Protein AF-A0A2M8WKH0-F1 (afdb_monomer)

Mean predicted aligned error: 4.49 Å

Foldseek 3Di:
DADPLPDPCLLQFAFPQASDSLSVLLVVLQVPNDLVSVCCSLDPGQDDPLAGASSVLNSVVSLVVRQDPDDDSNLVSLLSLLSQLLSQLDADDPGAQPNTRHQHLDQVVQPDPPYDPVNGDDPVCSVVSVVSVVVCVVCQQVSLLVLLVSFAQQQQSNLSSNSSLLSVLPHNLLSVLSNCVSVVHDLVVSCVVSPADEPSLVVSLVVCCVRPCVGHVPSNVSSVPGHHPPPPPPDD

Nearest PDB structures (foldseek):
  8by6-assembly1_A  TM=2.038E-01  e=5.470E+00  Homo sapiens
  5h5m-assembly1_A  TM=1.922E-01  e=9.764E+00  Caenorhabditis elegans

Solvent-accessible surface area (backbone atoms only — not comparable to full-atom values): 12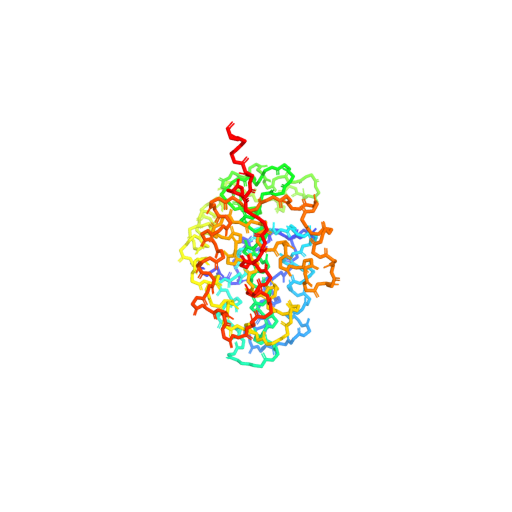814 Å² total; per-residue (Å²): 105,72,74,68,71,87,48,74,65,54,57,31,33,30,33,79,84,42,56,54,71,59,48,57,57,50,53,46,34,62,76,50,77,44,69,69,61,48,50,48,43,54,64,58,50,32,26,50,97,74,43,47,26,46,33,32,60,61,43,46,54,53,47,71,71,46,52,55,93,62,63,67,66,22,46,54,51,32,36,51,50,8,46,51,38,22,39,25,51,40,80,59,86,82,58,48,59,52,91,29,34,43,50,41,82,48,57,75,81,59,64,49,90,91,50,55,81,91,42,37,59,45,79,87,45,46,70,54,44,49,44,43,52,50,37,47,67,77,39,46,70,59,52,24,57,56,14,41,71,68,40,35,77,49,50,56,57,27,23,42,12,40,20,7,35,28,11,64,70,67,16,54,62,55,23,50,50,39,39,43,48,44,73,65,50,55,68,70,58,49,42,68,75,66,50,56,41,46,75,58,35,53,49,39,56,58,67,42,42,91,70,36,44,92,39,29,51,64,64,46,50,52,63,70,70,50,56,45,69,79,72,63,75,76,77,129

Secondary structure (DSSP, 8-state):
----TTSGGGGTS-BTTBS--HHHHHHHHHHS--HHHHHHIIIIISEETTEE-HHHHHHHHHHHHHS-SSSHHHHHHHHHHHHHHHHHH---SS--SSSBTTB-SSGGGG--TTS-GGGS--GGGHHHHHHHHHHHHHHHHHHHHHHGGG--S-HHHHHHHHHHHHHHTT-HHHHHHHHHHHTT--HHHHHHHH--B-HHHHHHHHHHHHHHTTT-HHHHHHHHSS-BGGGS----

Radius of gyration: 18.97 Å; Cα contacts (8 Å, |Δi|>4): 342; chains: 1; bounding box: 49×36×62 Å

Structure (mmCIF, N/CA/C/O backbone):
data_AF-A0A2M8WKH0-F1
#
_entry.id   AF-A0A2M8WKH0-F1
#
loop_
_atom_site.group_PDB
_atom_site.id
_atom_site.type_symbol
_atom_site.label_atom_id
_atom_site.label_alt_id
_atom_site.label_comp_id
_atom_site.label_asym_id
_atom_site.label_entity_id
_atom_site.label_seq_id
_atom_site.pdbx_PDB_ins_code
_atom_site.Cartn_x
_atom_site.Cartn_y
_atom_site.Cartn_z
_atom_site.occupancy
_atom_site.B_iso_or_equiv
_atom_site.auth_seq_id
_atom_site.auth_comp_id
_atom_site.auth_asym_id
_atom_site.auth_atom_id
_atom_site.pdbx_PDB_model_num
ATOM 1 N N . MET A 1 1 ? 0.504 7.473 14.911 1.00 87.38 1 MET A N 1
ATOM 2 C CA . MET A 1 1 ? -0.491 7.117 15.935 1.00 87.38 1 MET A CA 1
ATOM 3 C C . MET A 1 1 ? -0.720 5.613 15.899 1.00 87.38 1 MET A C 1
ATOM 5 O O . MET A 1 1 ? -0.654 5.046 14.824 1.00 87.38 1 MET A O 1
ATOM 9 N N . LYS A 1 2 ? -1.001 4.971 17.036 1.00 93.31 2 LYS A N 1
ATOM 10 C CA . LYS A 1 2 ? -1.476 3.582 17.103 1.00 93.31 2 LYS A CA 1
ATOM 11 C C . LYS A 1 2 ? -2.771 3.564 17.921 1.00 93.31 2 LYS A C 1
ATOM 13 O O . LYS A 1 2 ? -2.734 3.898 19.103 1.00 93.31 2 LYS A O 1
ATOM 18 N N . LEU A 1 3 ? -3.908 3.268 17.287 1.00 95.44 3 LEU A N 1
ATOM 19 C CA . LEU A 1 3 ? -5.216 3.229 17.956 1.00 95.44 3 LEU A CA 1
ATOM 20 C C . LEU A 1 3 ? -5.288 2.019 18.895 1.00 95.44 3 LEU A C 1
ATOM 22 O O . LEU A 1 3 ? -5.011 0.915 18.432 1.00 95.44 3 LEU A O 1
ATOM 26 N N . PRO A 1 4 ? -5.662 2.161 20.178 1.00 96.75 4 PRO A N 1
ATOM 27 C CA . PRO A 1 4 ? -5.874 0.996 21.037 1.00 96.75 4 PRO A CA 1
ATOM 28 C C . PRO A 1 4 ? -6.887 0.020 20.413 1.00 96.75 4 PRO A C 1
ATOM 30 O O . PRO A 1 4 ? -7.867 0.446 19.812 1.00 96.75 4 PRO A O 1
ATOM 33 N N . LEU A 1 5 ? -6.673 -1.291 20.533 1.00 96.38 5 LEU A N 1
ATOM 34 C CA . LEU A 1 5 ? -7.525 -2.294 19.864 1.00 96.38 5 LEU A CA 1
ATOM 35 C C . LEU A 1 5 ? -8.907 -2.472 20.516 1.00 96.38 5 LEU A C 1
ATOM 37 O O . LEU A 1 5 ? -9.769 -3.141 19.959 1.00 96.38 5 LEU A O 1
ATOM 41 N N . ASN A 1 6 ? -9.120 -1.879 21.691 1.00 94.44 6 ASN A N 1
ATOM 42 C CA . ASN A 1 6 ? -10.343 -1.989 22.487 1.00 94.44 6 ASN A CA 1
ATOM 43 C C . ASN A 1 6 ? -11.179 -0.697 22.514 1.00 94.44 6 ASN A C 1
ATOM 45 O O . ASN A 1 6 ? -12.080 -0.582 23.343 1.00 94.44 6 ASN A O 1
ATOM 49 N N . VAL A 1 7 ? -10.864 0.294 21.671 1.00 94.06 7 VAL A N 1
ATOM 50 C CA . VAL A 1 7 ? -11.683 1.510 21.569 1.00 94.06 7 VAL A CA 1
ATOM 51 C C . VAL A 1 7 ? -12.805 1.347 20.553 1.00 94.06 7 VAL A C 1
ATOM 53 O O . VAL A 1 7 ? -12.647 0.718 19.511 1.00 94.06 7 VAL A O 1
ATOM 56 N N . ASP A 1 8 ? -13.928 1.989 20.853 1.00 92.56 8 ASP A N 1
ATOM 57 C CA . ASP A 1 8 ? -15.190 1.855 20.125 1.00 92.56 8 ASP A CA 1
ATOM 58 C C . ASP A 1 8 ? -15.114 2.256 18.642 1.00 92.56 8 ASP A C 1
ATOM 60 O O . ASP A 1 8 ? -15.876 1.746 17.828 1.00 92.56 8 ASP A O 1
ATOM 64 N N . VAL A 1 9 ? -14.168 3.119 18.254 1.00 94.94 9 VAL A N 1
ATOM 65 C CA . VAL A 1 9 ? -14.023 3.575 16.858 1.00 94.94 9 VAL A CA 1
ATOM 66 C C . VAL A 1 9 ? -13.782 2.427 15.869 1.00 94.94 9 VAL A C 1
ATOM 68 O O . VAL A 1 9 ? -14.200 2.525 14.721 1.00 94.94 9 VAL A O 1
ATOM 71 N N . TRP A 1 10 ? -13.196 1.305 16.305 1.00 95.69 10 TRP A N 1
ATOM 72 C CA . TRP A 1 10 ? -13.028 0.114 15.459 1.00 95.69 10 TRP A CA 1
ATOM 73 C C . TRP A 1 10 ? -14.353 -0.460 14.951 1.00 95.69 10 TRP A C 1
ATOM 75 O O . TRP A 1 10 ? -14.380 -1.036 13.873 1.00 95.69 10 TRP A O 1
ATOM 85 N N . THR A 1 11 ? -15.463 -0.228 15.658 1.00 93.44 11 THR A N 1
ATOM 86 C CA . THR A 1 11 ? -16.808 -0.641 15.218 1.00 93.44 11 THR A CA 1
ATOM 87 C C . THR A 1 11 ? -17.369 0.208 14.074 1.00 93.44 11 THR A C 1
ATOM 89 O O . THR A 1 11 ? -18.466 -0.079 13.606 1.00 93.44 11 THR A O 1
ATOM 92 N N . ARG A 1 12 ? -16.654 1.262 13.650 1.00 95.19 12 ARG A N 1
ATOM 93 C CA . ARG A 1 12 ? -17.029 2.181 12.558 1.00 95.19 12 ARG A CA 1
ATOM 94 C C . ARG A 1 12 ? -15.950 2.333 11.484 1.00 95.19 12 ARG A C 1
ATOM 96 O O . ARG A 1 12 ? -16.204 2.915 10.430 1.00 95.19 12 ARG A O 1
ATOM 103 N N . LEU A 1 13 ? -14.740 1.837 11.741 1.00 95.56 13 LEU A N 1
ATOM 104 C CA . LEU A 1 13 ? -13.673 1.758 10.747 1.00 95.56 13 LEU A CA 1
ATOM 105 C C . LEU A 1 13 ? -13.945 0.551 9.846 1.00 95.56 13 LEU A C 1
ATOM 107 O O . LEU A 1 13 ? -13.495 -0.556 10.127 1.00 95.56 13 LEU A O 1
ATOM 111 N N . TYR A 1 14 ? -14.713 0.782 8.786 1.00 95.12 14 TYR A N 1
ATOM 112 C CA . TYR A 1 14 ? -15.130 -0.266 7.859 1.00 95.12 14 TYR A CA 1
ATOM 113 C C . TYR A 1 14 ? -13.984 -0.770 6.982 1.00 95.12 14 TYR A C 1
ATOM 115 O O . TYR A 1 14 ? -13.038 -0.032 6.700 1.00 95.12 14 TYR A O 1
ATOM 123 N N . GLY A 1 15 ? -14.126 -2.018 6.533 1.00 94.44 15 GLY A N 1
ATOM 124 C CA . GLY A 1 15 ? -13.386 -2.646 5.439 1.00 94.44 15 GLY A CA 1
ATOM 125 C C . GLY A 1 15 ? -14.308 -3.003 4.256 1.00 94.44 15 GLY A C 1
ATOM 126 O O . GLY A 1 15 ? -15.428 -2.484 4.178 1.00 94.44 15 GLY A O 1
ATOM 127 N N . PRO A 1 16 ? -13.892 -3.918 3.360 1.00 91.38 16 PRO A N 1
ATOM 128 C CA . PRO A 1 16 ? -14.652 -4.290 2.157 1.00 91.38 16 PRO A CA 1
ATOM 129 C C . PRO A 1 16 ? -16.007 -4.940 2.461 1.00 91.38 16 PRO A C 1
ATOM 131 O O . PRO A 1 16 ? -16.943 -4.853 1.670 1.00 91.38 16 PRO A O 1
ATOM 134 N N . TYR A 1 17 ? -16.130 -5.565 3.632 1.00 89.44 17 TYR A N 1
ATOM 135 C CA . TYR A 1 17 ? -17.319 -6.303 4.049 1.00 89.44 17 TYR A CA 1
ATOM 136 C C . TYR A 1 17 ? -18.006 -5.690 5.282 1.00 89.44 17 TYR A C 1
ATOM 138 O O . TYR A 1 17 ? -18.626 -6.413 6.065 1.00 89.44 17 TYR A O 1
ATOM 146 N N . GLY A 1 18 ? -17.894 -4.369 5.479 1.00 89.12 18 GLY A N 1
ATOM 147 C CA . GLY A 1 18 ? -18.474 -3.670 6.634 1.00 89.12 18 GLY A CA 1
ATOM 148 C C . GLY A 1 18 ? -17.535 -3.563 7.829 1.00 89.12 18 GLY A C 1
ATOM 149 O O . GLY A 1 18 ? -16.314 -3.548 7.683 1.00 89.12 18 GLY A O 1
ATOM 150 N N . ASN A 1 19 ? -18.118 -3.458 9.022 1.00 85.94 19 ASN A N 1
ATOM 151 C CA . ASN A 1 19 ? -17.389 -3.290 10.280 1.00 85.94 19 ASN A CA 1
ATOM 152 C C . ASN A 1 19 ? -17.105 -4.643 10.937 1.00 85.94 19 ASN A C 1
ATOM 154 O O . ASN A 1 19 ? -17.657 -4.976 11.987 1.00 85.94 19 ASN A O 1
ATOM 158 N N . ARG A 1 20 ? -16.267 -5.450 10.286 1.00 86.38 20 ARG A N 1
ATOM 159 C CA . ARG A 1 20 ? -15.778 -6.711 10.855 1.00 86.38 20 ARG A CA 1
ATOM 160 C C . ARG A 1 20 ? -14.729 -6.454 11.938 1.00 86.38 20 ARG A C 1
ATOM 162 O O . ARG A 1 20 ? -14.130 -5.382 12.004 1.00 86.38 20 ARG A O 1
ATOM 169 N N . SER A 1 21 ? -14.487 -7.458 12.780 1.00 86.88 21 SER A N 1
ATOM 170 C CA . SER A 1 21 ? -13.542 -7.392 13.903 1.00 86.88 21 SER A CA 1
ATOM 171 C C . SER A 1 21 ? -12.064 -7.432 13.474 1.00 86.88 21 SER A C 1
ATOM 173 O O . SER A 1 21 ? -11.288 -8.280 13.918 1.00 86.88 21 SER A O 1
ATOM 175 N N . VAL A 1 22 ? -11.645 -6.495 12.621 1.00 94.56 22 VAL A N 1
ATOM 176 C CA . VAL A 1 22 ? -10.249 -6.307 12.185 1.00 94.56 22 VAL A CA 1
ATOM 177 C C . VAL A 1 22 ? -9.307 -6.163 13.386 1.00 94.56 22 VAL A C 1
ATOM 179 O O . VAL A 1 22 ? -8.222 -6.744 13.420 1.00 94.56 22 VAL A O 1
ATOM 182 N N . ASN A 1 23 ? -9.739 -5.435 14.416 1.00 96.25 23 ASN A N 1
ATOM 183 C CA . ASN A 1 23 ? -9.004 -5.252 15.665 1.00 96.25 23 ASN A CA 1
ATOM 184 C C . ASN A 1 23 ? -8.711 -6.578 16.395 1.00 96.25 23 ASN A C 1
ATOM 186 O O . ASN A 1 23 ? -7.639 -6.709 16.990 1.00 96.25 23 ASN A O 1
ATOM 190 N N . ASP A 1 24 ? -9.608 -7.567 16.317 1.00 96.25 24 ASP A N 1
ATOM 191 C CA . ASP A 1 24 ? -9.411 -8.883 16.936 1.00 96.25 24 ASP A CA 1
ATOM 192 C C . ASP A 1 24 ? -8.368 -9.712 16.172 1.00 96.25 24 ASP A C 1
ATOM 194 O O . ASP A 1 24 ? -7.529 -10.372 16.789 1.00 96.25 24 ASP A O 1
ATOM 198 N N . LEU A 1 25 ? -8.369 -9.655 14.834 1.00 97.12 25 LEU A N 1
ATOM 199 C CA . LEU A 1 25 ? -7.339 -10.299 14.006 1.00 97.12 25 LEU A CA 1
ATOM 200 C C . LEU A 1 25 ? -5.958 -9.679 14.259 1.00 97.12 25 LEU A C 1
ATOM 202 O O . LEU A 1 25 ? -4.983 -10.400 14.474 1.00 97.12 25 LEU A O 1
ATOM 206 N N . ILE A 1 26 ? -5.883 -8.348 14.356 1.00 97.81 26 ILE A N 1
ATOM 207 C CA . ILE A 1 26 ? -4.649 -7.650 14.737 1.00 97.81 26 ILE A CA 1
ATOM 208 C C . ILE A 1 26 ? -4.185 -8.093 16.132 1.00 97.81 26 ILE A C 1
ATOM 210 O O . ILE A 1 26 ? -3.000 -8.360 16.328 1.00 97.81 26 ILE A O 1
ATOM 214 N N . ALA A 1 27 ? -5.094 -8.205 17.107 1.00 97.44 27 ALA A N 1
ATOM 215 C CA . ALA A 1 27 ? -4.750 -8.641 18.461 1.00 97.44 27 ALA A CA 1
ATOM 216 C C . ALA A 1 27 ? -4.154 -10.060 18.485 1.00 97.44 27 ALA A C 1
ATOM 218 O O . ALA A 1 27 ? -3.198 -10.311 19.230 1.00 97.44 27 ALA A O 1
ATOM 219 N N . LYS A 1 28 ? -4.668 -10.971 17.645 1.00 97.12 28 LYS A N 1
ATOM 220 C CA . LYS A 1 28 ? -4.094 -12.314 17.462 1.00 97.12 28 LYS A CA 1
ATOM 221 C C . LYS A 1 28 ? -2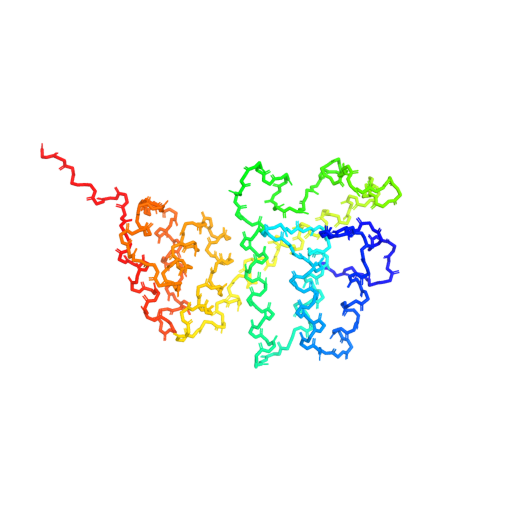.662 -12.223 16.932 1.00 97.12 28 LYS A C 1
ATOM 223 O O . LYS A 1 28 ? -1.759 -12.733 17.592 1.00 97.12 28 LYS A O 1
ATOM 228 N N . LEU A 1 29 ? -2.443 -11.497 15.832 1.00 97.62 29 LEU A N 1
ATOM 229 C CA . LEU A 1 29 ? -1.123 -11.354 15.199 1.00 97.62 29 LEU A CA 1
ATOM 230 C C . LEU A 1 29 ? -0.082 -10.689 16.108 1.00 97.62 29 LEU A C 1
ATOM 232 O O . LEU A 1 29 ? 1.069 -11.115 16.149 1.00 97.62 29 LEU A O 1
ATOM 236 N N . VAL A 1 30 ? -0.483 -9.670 16.875 1.00 96.44 30 VAL A N 1
ATOM 237 C CA . VAL A 1 30 ? 0.384 -8.996 17.859 1.00 96.44 30 VAL A CA 1
ATOM 238 C C . VAL A 1 30 ? 0.800 -9.947 18.983 1.00 96.44 30 VAL A C 1
ATOM 240 O O . VAL A 1 30 ? 1.913 -9.844 19.494 1.00 96.44 30 VAL A O 1
ATOM 243 N N . THR A 1 31 ? -0.086 -10.862 19.380 1.00 96.44 31 THR A N 1
ATOM 244 C CA . THR A 1 31 ? 0.209 -11.862 20.416 1.00 96.44 31 THR A CA 1
ATOM 245 C C . THR A 1 31 ? 1.143 -12.942 19.885 1.00 96.44 31 THR A C 1
ATOM 247 O O . THR A 1 31 ? 2.110 -13.325 20.545 1.00 96.44 31 THR A O 1
ATOM 250 N N . ARG A 1 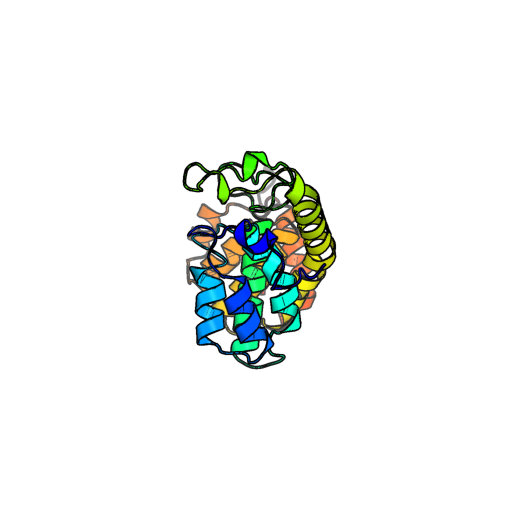32 ? 0.838 -13.451 18.693 1.00 95.88 32 ARG A N 1
ATOM 251 C CA . ARG A 1 32 ? 1.621 -14.454 17.987 1.00 95.88 32 ARG A CA 1
ATOM 252 C C . ARG A 1 32 ? 1.326 -14.326 16.502 1.00 95.88 32 ARG A C 1
ATOM 254 O O . ARG A 1 32 ? 0.184 -14.505 16.091 1.00 95.88 32 ARG A O 1
ATOM 261 N N . TRP A 1 33 ? 2.368 -14.078 15.718 1.00 97.38 33 TRP A N 1
ATOM 262 C CA . TRP A 1 33 ? 2.230 -14.051 14.271 1.00 97.38 33 TRP A CA 1
ATOM 263 C C . TRP A 1 33 ? 1.816 -15.426 13.750 1.00 97.38 33 TRP A C 1
ATOM 265 O O . TRP A 1 33 ? 2.438 -16.438 14.087 1.00 97.38 33 TRP A O 1
ATOM 275 N N . ASP A 1 34 ? 0.770 -15.434 12.938 1.00 97.62 34 ASP A N 1
ATOM 276 C CA . ASP A 1 34 ? 0.221 -16.604 12.273 1.00 97.62 34 ASP A CA 1
ATOM 277 C C . ASP A 1 34 ? 0.040 -16.233 10.790 1.00 97.62 34 ASP A C 1
ATOM 279 O O . ASP A 1 34 ? -0.689 -15.276 10.510 1.00 97.62 34 ASP A O 1
ATOM 283 N N . PRO A 1 35 ? 0.741 -16.904 9.854 1.00 97.00 35 PRO A N 1
ATOM 284 C CA . PRO A 1 35 ? 0.694 -16.560 8.434 1.00 97.00 35 PRO A CA 1
ATOM 285 C C . PRO A 1 35 ? -0.708 -16.652 7.828 1.00 97.00 35 PRO A C 1
ATOM 287 O O . PRO A 1 35 ? -1.067 -15.793 7.028 1.00 97.00 35 PRO A O 1
ATOM 290 N N . ASP A 1 36 ? -1.522 -17.621 8.251 1.00 97.56 36 ASP A N 1
ATOM 291 C CA . ASP A 1 36 ? -2.867 -17.816 7.700 1.00 97.56 36 ASP A CA 1
ATOM 292 C C . ASP A 1 36 ? -3.795 -16.679 8.146 1.00 97.56 36 ASP A C 1
ATOM 294 O O . ASP A 1 36 ? -4.543 -16.113 7.350 1.00 97.56 36 ASP A O 1
ATOM 298 N N . VAL A 1 37 ? -3.680 -16.271 9.415 1.00 97.62 37 VAL A N 1
ATOM 299 C CA . VAL A 1 37 ? -4.409 -15.110 9.952 1.00 97.62 37 VAL A CA 1
ATOM 300 C C . VAL A 1 37 ? -3.937 -13.811 9.295 1.00 97.62 37 VAL A C 1
ATOM 302 O O . VAL A 1 37 ? -4.741 -12.907 9.073 1.00 97.62 37 VAL A O 1
ATOM 305 N N . ALA A 1 38 ? -2.640 -13.692 8.998 1.00 97.75 38 ALA A N 1
ATOM 306 C CA . ALA A 1 38 ? -2.096 -12.530 8.304 1.00 97.75 38 ALA A CA 1
ATOM 307 C C . ALA A 1 38 ? -2.624 -12.453 6.867 1.00 97.75 38 ALA A C 1
ATOM 309 O O . ALA A 1 38 ? -3.078 -11.389 6.460 1.00 97.75 38 ALA A O 1
ATOM 310 N N . ALA A 1 39 ? -2.639 -13.570 6.138 1.00 96.44 39 ALA A N 1
ATOM 311 C CA . ALA A 1 39 ? -3.168 -13.638 4.781 1.00 96.44 39 ALA A CA 1
ATOM 312 C C . ALA A 1 39 ? -4.664 -13.288 4.727 1.00 96.44 39 ALA A C 1
ATOM 314 O O . ALA A 1 39 ? -5.055 -12.453 3.912 1.00 96.44 39 ALA A O 1
ATOM 315 N N . GLU A 1 40 ? -5.480 -13.849 5.630 1.00 95.69 40 GLU A N 1
ATOM 316 C CA . GLU A 1 40 ? -6.902 -13.492 5.769 1.00 95.69 40 GLU A CA 1
ATOM 317 C C . GLU A 1 40 ? -7.062 -11.989 6.039 1.00 95.69 40 GLU A C 1
ATOM 319 O O . GLU A 1 40 ? -7.816 -11.293 5.359 1.00 95.69 40 GLU A O 1
ATOM 324 N N . LEU A 1 41 ? -6.303 -11.449 6.996 1.00 97.31 41 LEU A N 1
ATOM 325 C CA . LEU A 1 41 ? -6.380 -10.033 7.326 1.00 97.31 41 LEU A CA 1
ATOM 326 C C . LEU A 1 41 ? -5.984 -9.141 6.137 1.00 97.31 41 LEU A C 1
ATOM 328 O O . LEU A 1 41 ? -6.672 -8.164 5.850 1.00 97.31 41 LEU A O 1
ATOM 332 N N . PHE A 1 42 ? -4.881 -9.450 5.458 1.00 96.75 42 PHE A N 1
ATOM 333 C CA . PHE A 1 42 ? -4.334 -8.624 4.381 1.00 96.75 42 PHE A CA 1
ATOM 334 C C . PHE A 1 42 ? -5.232 -8.622 3.154 1.00 96.75 42 PHE A C 1
ATOM 336 O O . PHE A 1 42 ? -5.570 -7.552 2.654 1.00 96.75 42 PHE A O 1
ATOM 343 N N . TRP A 1 43 ? -5.631 -9.802 2.688 1.00 93.94 43 TRP A N 1
ATOM 344 C CA . TRP A 1 43 ? -6.215 -9.957 1.359 1.00 93.94 43 TRP A CA 1
ATOM 345 C C . TRP A 1 43 ? -7.743 -10.032 1.355 1.00 93.94 43 TRP A C 1
ATOM 347 O O . TRP A 1 43 ? -8.335 -9.855 0.294 1.00 93.94 43 TRP A O 1
ATOM 357 N N . GLU A 1 44 ? -8.376 -10.211 2.521 1.00 92.62 44 GLU A N 1
ATOM 358 C CA . GLU A 1 44 ? -9.840 -10.242 2.641 1.00 92.62 44 GLU A CA 1
ATOM 359 C C . GLU A 1 44 ? -10.406 -9.090 3.481 1.00 92.62 44 GLU A C 1
ATOM 361 O O . GLU A 1 44 ? -11.462 -8.553 3.159 1.00 92.62 44 GLU A O 1
ATOM 366 N N . GLU A 1 45 ? -9.741 -8.691 4.567 1.00 95.75 45 GLU A N 1
ATOM 367 C CA . GLU A 1 45 ? -10.336 -7.768 5.551 1.00 95.75 45 GLU A CA 1
ATOM 368 C C . GLU A 1 45 ? -9.828 -6.321 5.442 1.00 95.75 45 GLU A C 1
ATOM 370 O O . GLU A 1 45 ? -10.531 -5.380 5.826 1.00 95.75 45 GLU A O 1
ATOM 375 N N . LEU A 1 46 ? -8.615 -6.115 4.920 1.00 96.75 46 LEU A N 1
ATOM 376 C CA . LEU A 1 46 ? -7.992 -4.792 4.782 1.00 96.75 46 LEU A CA 1
ATOM 377 C C . LEU A 1 46 ? -7.909 -4.287 3.339 1.00 96.75 46 LEU A C 1
ATOM 379 O O . LEU A 1 46 ? -7.532 -3.134 3.126 1.00 96.75 46 LEU A O 1
ATOM 383 N N . HIS A 1 47 ? -8.236 -5.115 2.357 1.00 93.19 47 HIS A N 1
ATOM 384 C CA . HIS A 1 47 ? -8.114 -4.782 0.944 1.00 93.19 47 HIS A CA 1
ATOM 385 C C . HIS A 1 47 ? -9.101 -5.617 0.121 1.00 93.19 47 HIS A C 1
ATOM 387 O O . HIS A 1 47 ? -9.380 -6.761 0.466 1.00 93.19 47 HIS A O 1
ATOM 393 N N . HIS A 1 48 ? -9.627 -5.047 -0.967 1.00 90.38 48 HIS A N 1
ATOM 394 C CA . HIS A 1 48 ? -10.363 -5.801 -1.982 1.00 90.38 48 HIS A CA 1
ATOM 395 C C . HIS A 1 48 ? -10.303 -5.087 -3.338 1.00 90.38 48 HIS A C 1
ATOM 397 O O . HIS A 1 48 ? -10.697 -3.930 -3.411 1.00 90.38 48 HIS A O 1
ATOM 403 N N . GLN A 1 49 ? -9.868 -5.770 -4.406 1.00 86.94 49 GLN A N 1
ATOM 404 C CA . GLN A 1 49 ? -9.834 -5.243 -5.789 1.00 86.94 49 GLN A CA 1
ATOM 405 C C . GLN A 1 49 ? -9.205 -3.835 -5.925 1.00 86.94 49 GLN A C 1
ATOM 407 O O . GLN A 1 49 ? -9.789 -2.939 -6.534 1.00 86.94 49 GLN A O 1
ATOM 412 N N . ASP A 1 50 ? -8.028 -3.624 -5.334 1.00 88.38 50 ASP A N 1
ATOM 413 C CA . ASP A 1 50 ? -7.285 -2.353 -5.272 1.00 88.38 50 ASP A CA 1
ATOM 414 C C . ASP A 1 50 ? -7.970 -1.228 -4.465 1.00 88.38 50 ASP A C 1
ATOM 416 O O . ASP A 1 50 ? -7.521 -0.071 -4.470 1.00 88.38 50 ASP A O 1
ATOM 420 N N . ASP A 1 51 ? -9.071 -1.528 -3.770 1.00 89.38 51 ASP A N 1
ATOM 421 C CA . ASP A 1 51 ? -9.674 -0.647 -2.775 1.00 89.38 51 ASP A CA 1
ATOM 422 C C . ASP A 1 51 ? -9.111 -0.919 -1.381 1.00 89.38 51 ASP A C 1
ATOM 424 O O . ASP A 1 51 ? -8.975 -2.058 -0.924 1.00 89.38 51 ASP A O 1
ATOM 428 N N . ILE A 1 52 ? -8.836 0.182 -0.687 1.00 93.81 52 ILE A N 1
ATOM 429 C CA . ILE A 1 52 ? -8.417 0.221 0.710 1.00 93.81 52 ILE A CA 1
ATOM 430 C C . ILE A 1 52 ? -9.360 1.130 1.499 1.00 93.81 52 ILE A C 1
ATOM 432 O O . ILE A 1 52 ? -10.086 1.953 0.934 1.00 93.81 52 ILE A O 1
ATOM 436 N N . TYR A 1 53 ? -9.350 0.981 2.818 1.00 95.19 53 TYR A N 1
ATOM 437 C CA . TYR A 1 53 ? -10.416 1.458 3.690 1.00 95.19 53 TYR A CA 1
ATOM 438 C C . TYR A 1 53 ? -9.852 2.107 4.961 1.00 95.19 53 TYR A C 1
ATOM 440 O O . TYR A 1 53 ? -8.681 1.901 5.289 1.00 95.19 53 TYR A O 1
ATOM 448 N N . PRO A 1 54 ? -10.656 2.849 5.747 1.00 96.31 54 PRO A N 1
ATOM 449 C CA . PRO A 1 54 ? -10.191 3.402 7.019 1.00 96.31 54 PRO A CA 1
ATOM 450 C C . PRO A 1 54 ? -9.618 2.345 7.978 1.00 96.31 54 PRO A C 1
ATOM 452 O O . PRO A 1 54 ? -8.664 2.636 8.704 1.00 96.31 54 PRO A O 1
ATOM 455 N N . SER A 1 55 ? -10.151 1.115 7.959 1.00 97.19 55 SER A N 1
ATOM 456 C CA . SER A 1 55 ? -9.605 -0.013 8.727 1.00 97.19 55 SER A CA 1
ATOM 457 C C . SER A 1 55 ? -8.171 -0.371 8.315 1.00 97.19 55 SER A C 1
ATOM 459 O O . SER A 1 55 ? -7.344 -0.631 9.190 1.00 97.19 55 SER A O 1
ATOM 461 N N . THR A 1 56 ? -7.843 -0.298 7.019 1.00 97.94 56 THR A N 1
ATOM 462 C CA . THR A 1 56 ? -6.492 -0.499 6.468 1.00 97.94 56 THR A CA 1
ATOM 463 C C . THR A 1 56 ? -5.507 0.458 7.123 1.00 97.94 56 THR A C 1
ATOM 465 O O . THR A 1 56 ? -4.523 0.031 7.727 1.00 97.94 56 THR A O 1
ATOM 468 N N . PHE A 1 57 ? -5.809 1.758 7.103 1.00 98.00 57 PHE A N 1
ATOM 469 C CA . PHE A 1 57 ? -4.940 2.781 7.690 1.00 98.00 57 PHE A CA 1
ATOM 470 C C . PHE A 1 57 ? -4.811 2.642 9.209 1.00 98.00 57 PHE A C 1
ATOM 472 O O . PHE A 1 57 ? -3.728 2.841 9.760 1.00 98.00 57 PHE A O 1
ATOM 479 N N . ALA A 1 58 ? -5.889 2.261 9.895 1.00 98.19 58 ALA A N 1
ATOM 480 C CA . ALA A 1 58 ? -5.863 1.999 11.331 1.00 98.19 58 ALA A CA 1
ATOM 481 C C . ALA A 1 58 ? -5.027 0.763 11.710 1.00 98.19 58 ALA A C 1
ATOM 483 O O . ALA A 1 58 ? -4.441 0.729 12.799 1.00 98.19 58 ALA A O 1
ATOM 484 N N . ALA A 1 59 ? -4.950 -0.235 10.825 1.00 98.31 59 ALA A N 1
ATOM 485 C CA . ALA A 1 59 ? -4.196 -1.466 11.032 1.00 98.31 59 ALA A CA 1
ATOM 486 C C . ALA A 1 59 ? -2.681 -1.286 10.837 1.00 98.31 59 ALA A C 1
ATOM 488 O O . ALA A 1 59 ? -1.899 -1.851 11.607 1.00 98.31 59 ALA A O 1
ATOM 489 N N . LEU A 1 60 ? -2.252 -0.471 9.866 1.00 98.25 60 LEU A N 1
ATOM 490 C CA . LEU A 1 60 ? -0.837 -0.309 9.489 1.00 98.25 60 LEU A CA 1
ATOM 491 C C . LEU A 1 60 ? 0.131 -0.070 10.672 1.00 98.25 60 LEU A C 1
ATOM 493 O O . LEU A 1 60 ? 1.138 -0.781 10.752 1.00 98.25 60 LEU A O 1
ATOM 497 N N . PRO A 1 61 ? -0.134 0.833 11.645 1.00 98.12 61 PRO A N 1
ATOM 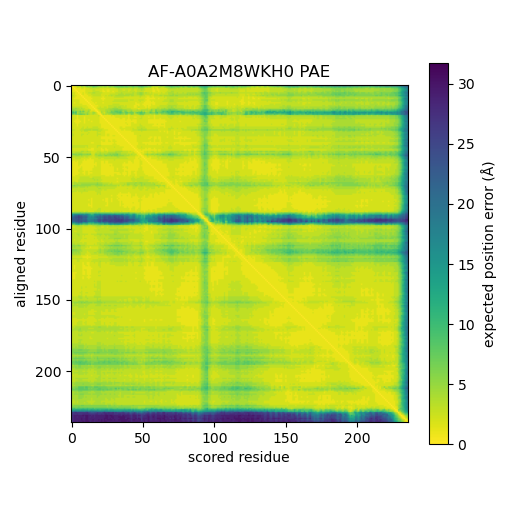498 C CA . PRO A 1 61 ? 0.772 1.041 12.779 1.00 98.12 61 PRO A CA 1
ATOM 499 C C . PRO A 1 61 ? 0.958 -0.207 13.651 1.00 98.12 61 PRO A C 1
ATOM 501 O O . PRO A 1 61 ? 1.996 -0.384 14.298 1.00 98.12 61 PRO A O 1
ATOM 504 N N . TRP A 1 62 ? -0.067 -1.058 13.739 1.00 98.31 62 TRP A N 1
ATOM 505 C CA . TRP A 1 62 ? 0.017 -2.330 14.448 1.00 98.31 62 TRP A CA 1
ATOM 506 C C . TRP A 1 62 ? 0.805 -3.355 13.661 1.00 98.31 62 TRP A C 1
ATOM 508 O O . TRP A 1 62 ? 1.739 -3.926 14.225 1.00 98.31 62 TRP A O 1
ATOM 518 N N . LEU A 1 63 ? 0.477 -3.520 12.382 1.00 97.81 63 LEU A N 1
ATOM 519 C CA . LEU A 1 63 ? 1.105 -4.501 11.507 1.00 97.81 63 LEU A CA 1
ATOM 520 C C . LEU A 1 63 ? 2.600 -4.232 11.331 1.00 97.81 63 LEU A C 1
ATOM 522 O O . LEU A 1 63 ? 3.387 -5.143 11.542 1.00 97.81 63 LEU A O 1
ATOM 526 N N . LEU A 1 64 ? 3.025 -2.987 11.100 1.00 96.44 64 LEU A N 1
ATOM 527 C CA . LEU A 1 64 ? 4.456 -2.639 11.033 1.00 96.44 64 LEU A CA 1
ATOM 528 C C . LEU A 1 64 ? 5.212 -2.972 12.327 1.00 96.44 64 LEU A C 1
ATOM 530 O O . LEU A 1 64 ? 6.371 -3.388 12.306 1.00 96.44 64 LEU A O 1
ATOM 534 N N . GLY A 1 65 ? 4.562 -2.778 13.478 1.00 95.56 65 GLY A N 1
ATOM 535 C CA . GLY A 1 65 ? 5.156 -3.082 14.778 1.00 95.56 65 GLY A CA 1
ATOM 536 C C . GLY A 1 65 ? 5.244 -4.581 15.069 1.00 95.56 65 GLY A C 1
ATOM 537 O O . GLY A 1 65 ? 6.178 -5.005 15.747 1.00 95.56 65 GLY A O 1
ATOM 538 N N . ALA A 1 66 ? 4.283 -5.360 14.570 1.00 96.31 66 ALA A N 1
ATOM 539 C CA . ALA A 1 66 ? 4.154 -6.793 14.823 1.00 96.31 66 ALA A CA 1
ATOM 540 C C . ALA A 1 66 ? 4.801 -7.673 13.744 1.00 96.31 66 ALA A C 1
ATOM 542 O O . ALA A 1 66 ? 5.090 -8.833 14.029 1.00 96.31 66 ALA A O 1
ATOM 543 N N . ALA A 1 67 ? 5.036 -7.132 12.544 1.00 95.62 67 ALA A N 1
ATOM 544 C CA . ALA A 1 67 ? 5.573 -7.875 11.414 1.00 95.62 67 ALA A CA 1
ATOM 545 C C . ALA A 1 67 ? 6.868 -8.611 11.802 1.00 95.62 67 ALA A C 1
ATOM 547 O O . ALA A 1 67 ? 7.721 -8.016 12.497 1.00 95.62 67 ALA A O 1
ATOM 548 N N . PRO A 1 68 ? 7.036 -9.871 11.345 1.00 96.06 68 PRO A N 1
ATOM 549 C CA . PRO A 1 68 ? 8.267 -10.632 11.512 1.00 96.06 68 PRO A CA 1
ATOM 550 C C . PRO A 1 68 ? 9.471 -9.840 11.000 1.00 96.06 68 PRO A C 1
ATOM 552 O O . PRO A 1 68 ? 9.323 -8.868 10.268 1.00 96.06 68 PRO A O 1
ATOM 555 N N . LYS A 1 69 ? 10.682 -10.208 11.421 1.00 94.62 69 LYS A N 1
ATOM 556 C CA . LYS A 1 69 ? 11.906 -9.469 11.045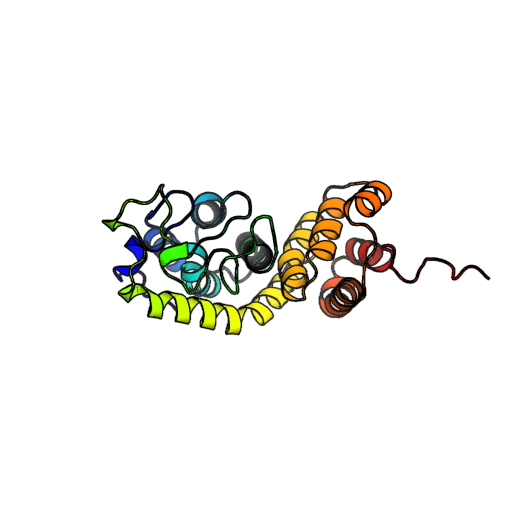 1.00 94.62 69 LYS A CA 1
ATOM 557 C C . LYS A 1 69 ? 12.711 -10.131 9.928 1.00 94.62 69 LYS A C 1
ATOM 559 O O . LYS A 1 69 ? 13.682 -9.542 9.469 1.00 94.62 69 LYS A O 1
ATOM 564 N N . SER A 1 70 ? 12.331 -11.342 9.530 1.00 94.00 70 SER A N 1
ATOM 565 C CA . SER A 1 70 ? 12.943 -12.110 8.447 1.00 94.00 70 SER A CA 1
ATOM 566 C C . SER A 1 70 ? 12.048 -13.292 8.053 1.00 94.00 70 SER A C 1
ATOM 568 O O . SER A 1 70 ? 11.132 -13.653 8.798 1.00 94.00 70 SER A O 1
ATOM 570 N N . GLY A 1 71 ? 12.349 -13.906 6.906 1.00 94.69 71 GLY A N 1
ATOM 571 C CA . GLY A 1 71 ? 11.640 -15.071 6.373 1.00 94.69 71 GLY A CA 1
ATOM 572 C C . GLY A 1 71 ? 10.405 -14.710 5.548 1.00 94.69 71 GLY A C 1
ATOM 573 O O . GLY A 1 71 ? 10.074 -13.542 5.383 1.00 94.69 71 GLY A O 1
ATOM 574 N N . GLU A 1 72 ? 9.709 -15.735 5.067 1.00 93.75 72 GLU A N 1
ATOM 575 C CA . GLU A 1 72 ? 8.564 -15.615 4.152 1.00 93.75 72 GLU A CA 1
ATOM 576 C C . GLU A 1 72 ? 7.469 -14.685 4.692 1.00 93.75 72 GLU A C 1
ATOM 578 O O . GLU A 1 72 ? 7.098 -13.715 4.049 1.00 93.75 72 GLU A O 1
ATOM 583 N N . SER A 1 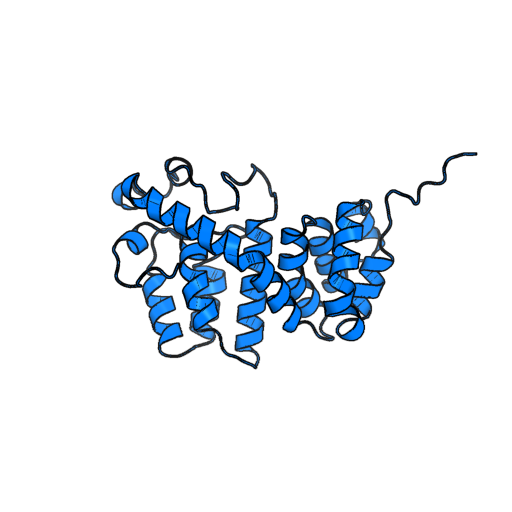73 ? 7.062 -14.852 5.953 1.00 94.81 73 SER A N 1
ATOM 584 C CA . SER A 1 73 ? 6.047 -13.979 6.557 1.00 94.81 73 SER A CA 1
ATOM 585 C C . SER A 1 73 ? 6.478 -12.514 6.729 1.00 94.81 73 SER A C 1
ATOM 587 O O . SER A 1 73 ? 5.628 -11.643 6.907 1.00 94.81 73 SER A O 1
ATOM 589 N N . PHE A 1 74 ? 7.786 -12.229 6.745 1.00 96.38 74 PHE A N 1
ATOM 590 C CA . PHE A 1 74 ? 8.282 -10.853 6.661 1.00 96.38 74 PHE A CA 1
ATOM 591 C C . PHE A 1 74 ? 8.123 -10.327 5.234 1.00 96.38 74 PHE A C 1
ATOM 593 O O . PHE A 1 74 ? 7.622 -9.222 5.064 1.00 96.38 74 PHE A O 1
ATOM 600 N N . GLU A 1 75 ? 8.490 -11.116 4.227 1.00 97.12 75 GLU A N 1
ATOM 601 C CA . GLU A 1 75 ? 8.332 -10.746 2.817 1.00 97.12 75 GLU A CA 1
ATOM 602 C C . GLU A 1 75 ? 6.858 -10.480 2.477 1.00 97.12 75 GLU A C 1
ATOM 604 O O . GLU A 1 75 ? 6.544 -9.388 2.007 1.00 97.12 75 GLU A O 1
ATOM 609 N N . ASP A 1 76 ? 5.943 -11.375 2.856 1.00 97.06 76 ASP A N 1
ATOM 610 C CA . ASP A 1 76 ? 4.498 -11.221 2.631 1.00 97.06 76 ASP A CA 1
ATOM 611 C C . ASP A 1 76 ? 3.934 -9.927 3.230 1.00 97.06 76 ASP A C 1
ATOM 613 O O . ASP A 1 76 ? 3.148 -9.216 2.600 1.00 97.06 76 ASP A O 1
ATOM 617 N N . ALA A 1 77 ? 4.351 -9.582 4.454 1.00 98.00 77 ALA A N 1
ATOM 618 C CA . ALA A 1 77 ? 3.906 -8.356 5.108 1.00 98.00 77 ALA A CA 1
ATOM 619 C C . ALA A 1 77 ? 4.374 -7.104 4.351 1.00 98.00 77 ALA A C 1
ATOM 621 O O . ALA A 1 77 ? 3.620 -6.141 4.225 1.00 98.00 77 ALA A O 1
ATOM 622 N N . TYR A 1 78 ? 5.604 -7.109 3.836 1.00 98.44 78 TYR A N 1
ATOM 623 C CA . TYR A 1 78 ? 6.156 -5.974 3.098 1.00 98.44 78 TYR A CA 1
ATOM 624 C C . TYR A 1 78 ? 5.638 -5.884 1.661 1.00 98.44 78 TYR A C 1
ATOM 626 O O . TYR A 1 78 ? 5.465 -4.771 1.165 1.00 98.44 78 TYR A O 1
ATOM 634 N N . LEU A 1 79 ? 5.290 -7.009 1.032 1.00 98.44 79 LEU A N 1
ATOM 635 C CA . LEU A 1 79 ? 4.512 -7.016 -0.207 1.00 98.44 79 LEU A CA 1
ATOM 636 C C . LEU A 1 79 ? 3.146 -6.362 0.012 1.00 98.44 79 LEU A C 1
ATOM 638 O O . LEU A 1 79 ? 2.780 -5.442 -0.718 1.00 98.44 79 LEU A O 1
ATOM 642 N N . PHE A 1 80 ? 2.440 -6.739 1.082 1.00 98.38 80 PHE A N 1
ATOM 643 C CA . PHE A 1 80 ? 1.173 -6.102 1.434 1.00 98.38 80 PHE A CA 1
ATOM 644 C C . PHE A 1 80 ? 1.332 -4.598 1.719 1.00 98.38 80 PHE A C 1
ATOM 646 O O . PHE A 1 80 ? 0.530 -3.792 1.250 1.00 98.38 80 PHE A O 1
ATOM 653 N N . PHE A 1 81 ? 2.376 -4.176 2.443 1.00 98.75 81 PHE A N 1
ATOM 654 C CA . PHE A 1 81 ? 2.615 -2.749 2.687 1.00 98.75 81 PHE A CA 1
ATOM 655 C C . PHE A 1 81 ? 2.897 -1.972 1.400 1.00 98.75 81 PHE A C 1
ATOM 657 O O . PHE A 1 81 ? 2.343 -0.885 1.234 1.00 98.75 81 PHE A O 1
ATOM 664 N N . SER A 1 82 ? 3.709 -2.518 0.491 1.00 98.69 82 SER A N 1
ATOM 665 C CA . SER A 1 82 ? 3.951 -1.917 -0.825 1.00 98.69 82 SER A CA 1
ATOM 666 C C . SER A 1 82 ? 2.639 -1.744 -1.593 1.00 98.69 82 SER A C 1
ATOM 668 O O . SER A 1 82 ? 2.330 -0.640 -2.051 1.00 98.69 82 SER A O 1
ATOM 670 N N . HIS A 1 83 ? 1.806 -2.785 -1.607 1.00 98.06 83 HIS A N 1
ATOM 671 C CA . HIS A 1 83 ? 0.513 -2.773 -2.278 1.00 98.06 83 HIS A CA 1
ATOM 672 C C . HIS A 1 83 ? -0.472 -1.755 -1.690 1.00 98.06 83 HIS A C 1
ATOM 674 O O . HIS A 1 83 ? -1.126 -1.011 -2.424 1.00 98.06 83 HIS A O 1
ATOM 680 N N . VAL A 1 84 ? -0.539 -1.632 -0.360 1.00 97.94 84 VAL A N 1
ATOM 681 C CA . VAL A 1 84 ? -1.360 -0.603 0.300 1.00 97.94 84 VAL A CA 1
ATOM 682 C C . VAL A 1 84 ? -0.900 0.803 -0.089 1.00 97.94 84 VAL A C 1
ATOM 684 O O . VAL A 1 84 ? -1.740 1.667 -0.342 1.00 97.94 84 VAL A O 1
ATOM 687 N N . ILE A 1 85 ? 0.412 1.052 -0.165 1.00 98.25 85 ILE A N 1
ATOM 688 C CA . ILE A 1 85 ? 0.944 2.354 -0.596 1.00 98.25 85 ILE A CA 1
ATOM 689 C C . ILE A 1 85 ? 0.575 2.622 -2.056 1.00 98.25 85 ILE A C 1
ATOM 691 O O . ILE A 1 85 ? 0.123 3.724 -2.374 1.00 98.25 85 ILE A O 1
ATOM 695 N N . TYR A 1 86 ? 0.710 1.618 -2.926 1.00 97.25 86 TYR A N 1
ATOM 696 C CA . TYR A 1 86 ? 0.284 1.712 -4.317 1.00 97.25 86 TYR A CA 1
ATOM 697 C C . TYR A 1 86 ? -1.193 2.088 -4.416 1.00 97.25 86 TYR A C 1
ATOM 699 O O . TYR A 1 86 ? -1.512 3.118 -5.007 1.00 97.25 86 TYR A O 1
ATOM 707 N N . CYS A 1 87 ? -2.085 1.357 -3.746 1.00 95.25 87 CYS A N 1
ATOM 708 C CA . CYS A 1 87 ? -3.518 1.651 -3.737 1.00 95.25 87 CYS A CA 1
ATOM 709 C C . CYS A 1 87 ? -3.842 3.046 -3.177 1.00 95.25 87 CYS A C 1
ATOM 711 O O . CYS A 1 87 ? -4.713 3.741 -3.703 1.00 95.25 87 CYS A O 1
ATOM 713 N N . ALA A 1 88 ? -3.138 3.478 -2.125 1.00 95.31 88 ALA A N 1
ATOM 714 C CA . ALA A 1 88 ? -3.350 4.770 -1.475 1.00 95.31 88 ALA A CA 1
ATOM 715 C C . ALA A 1 88 ? -2.947 5.959 -2.357 1.00 95.31 88 ALA A C 1
ATOM 717 O O . ALA A 1 88 ? -3.618 6.997 -2.328 1.00 95.31 88 ALA A O 1
ATOM 718 N N . CYS A 1 89 ? -1.848 5.825 -3.104 1.00 93.75 89 CYS A N 1
ATOM 719 C CA . CYS A 1 89 ? -1.252 6.897 -3.903 1.00 93.75 89 CYS A CA 1
ATOM 720 C C . CYS A 1 89 ? -1.689 6.879 -5.371 1.00 93.75 89 CYS A C 1
ATOM 722 O O . CYS A 1 89 ? -1.669 7.922 -6.034 1.00 93.75 89 CYS A O 1
ATOM 724 N N . ALA A 1 90 ? -2.093 5.723 -5.889 1.00 87.75 90 ALA A N 1
ATOM 725 C CA . ALA A 1 90 ? -2.538 5.602 -7.259 1.00 87.75 90 ALA A CA 1
ATOM 726 C C . ALA A 1 90 ? -3.908 6.256 -7.474 1.00 87.75 90 ALA A C 1
ATOM 728 O O . ALA A 1 90 ? -4.826 6.200 -6.655 1.00 87.75 90 ALA A O 1
ATOM 729 N N . LYS A 1 91 ? -4.044 6.906 -8.629 1.00 74.38 91 LYS A N 1
ATOM 730 C CA . LYS A 1 91 ? -5.264 7.608 -9.022 1.00 74.38 91 LYS A CA 1
ATOM 731 C C . LYS A 1 91 ? -6.039 6.735 -9.999 1.00 74.38 91 LYS A C 1
ATOM 733 O O . LYS A 1 91 ? -5.853 6.848 -11.207 1.00 74.38 91 LYS A O 1
ATOM 738 N N . PHE A 1 92 ? -6.896 5.864 -9.477 1.00 64.50 92 PHE A N 1
ATOM 739 C CA . PHE A 1 92 ? -7.805 5.055 -10.290 1.00 64.50 92 PHE A CA 1
ATOM 740 C C . PHE A 1 92 ? -9.209 5.663 -10.318 1.00 64.50 92 PHE A C 1
ATOM 742 O O . PHE A 1 92 ? -9.688 6.171 -9.306 1.00 64.50 92 PHE A O 1
ATOM 749 N N . GLY A 1 93 ? -9.887 5.577 -11.467 1.00 59.09 93 GLY A N 1
ATOM 750 C CA . GLY A 1 93 ? -11.322 5.863 -11.585 1.00 59.09 93 GLY A CA 1
ATOM 751 C C . GLY A 1 93 ? -11.757 7.248 -11.083 1.00 59.09 93 GLY A C 1
ATOM 752 O O . GLY A 1 93 ? -11.100 8.259 -11.341 1.00 59.09 93 GLY A O 1
ATOM 753 N N . ALA A 1 94 ? -12.907 7.301 -10.396 1.00 50.84 94 ALA A N 1
ATOM 754 C CA . ALA A 1 94 ? -13.342 8.502 -9.690 1.00 50.84 94 ALA A CA 1
ATOM 755 C C . ALA A 1 94 ? -12.325 8.790 -8.576 1.00 50.84 94 ALA A C 1
ATOM 757 O O . ALA A 1 94 ? -12.279 8.063 -7.591 1.00 50.84 94 ALA A O 1
ATOM 758 N N . SER A 1 95 ? -11.501 9.817 -8.813 1.00 47.03 95 SER A N 1
ATOM 759 C CA . SER A 1 95 ? -10.377 10.302 -8.000 1.00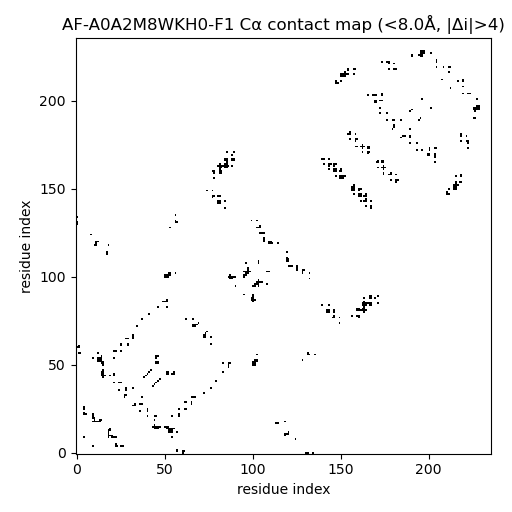 47.03 95 SER A CA 1
ATOM 760 C C . SER A 1 95 ? -10.506 10.001 -6.501 1.00 47.03 95 SER A C 1
ATOM 762 O O . SER A 1 95 ? -11.609 10.162 -5.966 1.00 47.03 95 SER A O 1
ATOM 764 N N . PRO A 1 96 ? -9.402 9.668 -5.792 1.00 54.06 96 PRO A N 1
ATOM 765 C CA . PRO A 1 96 ? -9.440 9.508 -4.345 1.00 54.06 96 PRO A CA 1
ATOM 766 C C . PRO A 1 96 ? -10.156 10.705 -3.724 1.00 54.06 96 PRO A C 1
ATOM 768 O O . PRO A 1 96 ? -9.820 11.864 -3.989 1.00 54.06 96 PRO A O 1
ATOM 771 N N . ARG A 1 97 ? -11.201 10.419 -2.948 1.00 68.12 97 ARG A N 1
ATOM 772 C CA . ARG A 1 97 ? -11.818 11.433 -2.107 1.00 68.12 97 ARG A CA 1
ATOM 773 C C . ARG A 1 97 ? -10.857 11.651 -0.943 1.00 68.12 97 ARG A C 1
ATOM 775 O O . ARG A 1 97 ? -10.735 10.782 -0.088 1.00 68.12 97 ARG A O 1
ATOM 782 N N . GLY A 1 98 ? -10.109 12.752 -0.980 1.00 79.81 98 GLY A N 1
ATOM 783 C CA . GLY A 1 98 ? -9.055 13.058 -0.007 1.00 79.81 98 GLY A CA 1
ATOM 784 C C . GLY A 1 98 ? -7.636 12.918 -0.565 1.00 79.81 98 GLY A C 1
ATOM 785 O O . GLY A 1 98 ? -7.429 12.807 -1.774 1.00 79.81 98 GLY A O 1
ATOM 786 N N . LYS A 1 99 ? -6.643 12.977 0.332 1.00 89.50 99 LYS A N 1
ATOM 787 C CA . LYS A 1 99 ? -5.214 12.914 -0.016 1.00 89.50 99 LYS A CA 1
ATOM 788 C C . LYS A 1 99 ? -4.772 11.506 -0.424 1.00 89.50 99 LYS A C 1
ATOM 790 O O . LYS A 1 99 ? -3.965 11.370 -1.341 1.00 89.50 99 LYS A O 1
ATOM 795 N N . TYR A 1 100 ? -5.312 10.490 0.246 1.00 93.31 100 TYR A N 1
ATOM 796 C CA . TYR A 1 100 ? -5.056 9.074 -0.006 1.00 93.31 100 TYR A CA 1
ATOM 797 C C . TYR A 1 100 ? -6.377 8.353 -0.277 1.00 93.31 100 TYR A C 1
ATOM 799 O O . TYR A 1 100 ? -7.387 8.638 0.373 1.00 93.31 100 TYR A O 1
ATOM 807 N N . ARG A 1 101 ? -6.388 7.412 -1.228 1.00 91.81 101 ARG A N 1
ATOM 808 C CA . ARG A 1 101 ? -7.571 6.573 -1.484 1.00 91.81 101 ARG A CA 1
ATOM 809 C C . ARG A 1 101 ? -7.967 5.840 -0.198 1.00 91.81 101 ARG A C 1
ATOM 811 O O . ARG A 1 101 ? -7.104 5.360 0.524 1.00 91.81 101 ARG A O 1
ATOM 818 N N . GLY A 1 102 ? -9.264 5.778 0.100 1.00 91.12 102 GLY A N 1
ATOM 819 C CA . GLY A 1 102 ? -9.780 5.069 1.278 1.00 91.12 102 GLY A CA 1
ATOM 820 C C . GLY A 1 102 ? -9.736 5.843 2.601 1.00 91.12 102 GLY A C 1
ATOM 821 O O . GLY A 1 102 ? -10.309 5.375 3.584 1.00 91.12 102 GLY A O 1
ATOM 822 N N . LEU A 1 103 ? -9.126 7.034 2.641 1.00 93.94 103 LEU A N 1
ATOM 823 C CA . LEU A 1 103 ? -9.010 7.850 3.853 1.00 93.94 103 LEU A CA 1
ATOM 824 C C . LEU A 1 103 ? -9.329 9.324 3.572 1.00 93.94 103 LEU A C 1
ATOM 826 O O . LEU A 1 103 ? -8.441 10.175 3.534 1.00 93.94 103 LEU A O 1
ATOM 830 N N . SER A 1 104 ? -10.612 9.627 3.374 1.00 93.31 104 SER A N 1
ATOM 831 C CA . SER A 1 104 ? -11.065 11.015 3.280 1.00 93.31 104 SER A CA 1
ATOM 832 C C . SER A 1 104 ? -11.096 11.663 4.664 1.00 93.31 104 SER A C 1
ATOM 834 O O . SER A 1 104 ? -11.414 11.036 5.672 1.00 93.31 104 SER A O 1
ATOM 836 N N . THR A 1 105 ? -10.819 12.960 4.716 1.00 92.94 105 THR A N 1
ATOM 837 C CA . THR A 1 105 ? -11.030 13.794 5.909 1.00 92.94 105 THR A CA 1
ATOM 838 C C . THR A 1 105 ? -12.399 14.482 5.893 1.00 92.94 105 THR A C 1
ATOM 840 O O . THR A 1 105 ? -12.683 15.338 6.725 1.00 92.94 105 THR A O 1
ATOM 843 N N . ASN A 1 106 ? -13.280 14.084 4.970 1.00 93.25 106 ASN A N 1
ATOM 844 C CA . ASN A 1 106 ? -14.689 14.451 4.947 1.00 93.25 106 ASN A CA 1
ATOM 845 C C . ASN A 1 106 ? -15.549 13.228 5.297 1.00 93.25 106 ASN A C 1
ATOM 847 O O . ASN A 1 106 ? -15.619 12.262 4.540 1.00 93.25 106 ASN A O 1
ATOM 851 N N . ILE A 1 107 ? -16.258 13.294 6.426 1.00 93.44 107 ILE A N 1
ATOM 852 C CA . ILE A 1 107 ? -17.081 12.194 6.951 1.00 93.44 107 ILE A CA 1
ATOM 853 C C . ILE A 1 107 ? -18.127 11.700 5.945 1.00 93.44 107 ILE A C 1
ATOM 855 O O . ILE A 1 107 ? -18.357 10.496 5.842 1.00 93.44 107 ILE A O 1
ATOM 859 N N . SER A 1 108 ? -18.720 12.599 5.156 1.00 92.12 108 SER A N 1
ATOM 860 C CA . SER A 1 108 ? -19.750 12.227 4.175 1.00 92.12 108 SER A CA 1
ATOM 861 C C . SER A 1 108 ? -19.236 11.304 3.062 1.00 92.12 108 SER A C 1
ATOM 863 O O . SER A 1 108 ? -20.015 10.546 2.484 1.00 92.12 108 SER A O 1
ATOM 865 N N . ASP A 1 109 ? -17.925 11.284 2.804 1.00 92.38 109 ASP A N 1
ATOM 866 C CA . ASP A 1 109 ? -17.318 10.362 1.838 1.00 92.38 109 ASP A CA 1
ATOM 867 C C . ASP A 1 109 ? -17.313 8.910 2.315 1.00 92.38 109 ASP A C 1
ATOM 869 O O . ASP A 1 109 ? -17.178 7.989 1.512 1.00 92.38 109 ASP A O 1
ATOM 873 N N . HIS A 1 110 ? -17.507 8.703 3.616 1.00 92.75 110 HIS A N 1
ATOM 874 C CA . HIS A 1 110 ? -17.563 7.398 4.255 1.00 92.75 110 HIS A CA 1
ATOM 875 C C . HIS A 1 110 ? -18.999 6.888 4.451 1.00 92.75 110 HIS A C 1
ATOM 877 O O . HIS A 1 110 ? -19.203 5.805 5.000 1.00 92.75 110 HIS A O 1
ATOM 883 N N . HIS A 1 111 ? -20.014 7.642 4.015 1.00 91.44 111 HIS A N 1
ATOM 884 C CA . HIS A 1 111 ? -21.428 7.282 4.166 1.00 91.44 111 HIS A CA 1
ATOM 885 C C . HIS A 1 111 ? -21.919 6.432 2.998 1.00 91.44 111 HIS A C 1
ATOM 887 O O . HIS A 1 111 ? -22.804 6.816 2.233 1.00 91.44 111 HIS A O 1
ATOM 893 N N . HIS A 1 112 ? -21.331 5.249 2.865 1.00 89.44 112 HIS A N 1
ATOM 894 C CA . HIS A 1 112 ? -21.709 4.315 1.815 1.00 89.44 112 HIS A CA 1
ATOM 895 C C . HIS A 1 112 ? -23.115 3.751 2.027 1.00 89.44 112 HIS A C 1
ATOM 897 O O . HIS A 1 112 ? -23.522 3.447 3.150 1.00 89.44 112 HIS A O 1
ATOM 903 N N . ALA A 1 113 ? -23.850 3.559 0.929 1.00 90.00 113 ALA A N 1
ATOM 904 C CA . ALA A 1 113 ? -25.221 3.042 0.963 1.00 90.00 113 ALA A CA 1
ATOM 905 C C . ALA A 1 113 ? -25.319 1.619 1.541 1.00 90.00 113 ALA A C 1
ATOM 907 O O . ALA A 1 113 ? -26.361 1.246 2.071 1.00 90.00 113 ALA A O 1
ATOM 908 N N . TRP A 1 114 ? -24.238 0.843 1.451 1.00 89.88 114 TRP A N 1
ATOM 909 C CA . TRP A 1 114 ? -24.146 -0.522 1.965 1.00 89.88 114 TRP A CA 1
ATOM 910 C C . TRP A 1 114 ? -23.786 -0.599 3.462 1.00 89.88 114 TRP A C 1
ATOM 912 O O . TRP A 1 114 ? -23.874 -1.678 4.037 1.00 89.88 114 TRP A O 1
ATOM 922 N N . LEU A 1 115 ? -23.437 0.523 4.109 1.00 90.69 115 LEU A N 1
ATOM 923 C CA . LEU A 1 115 ? -23.261 0.618 5.565 1.00 90.69 115 LEU A CA 1
ATOM 924 C C . LEU A 1 115 ? -24.550 1.104 6.234 1.00 90.69 115 LEU A C 1
ATOM 926 O O . LEU A 1 115 ? -25.143 2.098 5.790 1.00 90.69 115 LEU A O 1
ATOM 930 N N . SER A 1 116 ? -24.945 0.468 7.340 1.00 89.38 116 SER A N 1
ATOM 931 C CA . SER A 1 116 ? -26.064 0.952 8.156 1.00 89.38 116 SER A CA 1
ATOM 932 C C . SER A 1 116 ? -25.700 2.243 8.905 1.00 89.38 116 SER A C 1
ATOM 934 O O . SER A 1 116 ? -24.531 2.529 9.152 1.00 89.38 116 SER A O 1
ATOM 936 N N . GLU A 1 117 ? -26.684 3.065 9.284 1.00 88.00 117 GLU A N 1
ATOM 937 C CA . GLU A 1 117 ? -26.411 4.368 9.921 1.00 88.00 117 GLU A CA 1
ATOM 938 C C . GLU A 1 117 ? -25.616 4.263 11.231 1.00 88.00 117 GLU A C 1
ATOM 940 O O . GLU A 1 117 ? -24.762 5.105 11.499 1.00 88.00 117 GLU A O 1
ATOM 945 N N . GLY A 1 118 ? -25.856 3.219 12.034 1.00 86.81 118 GLY A N 1
ATOM 946 C CA . GLY A 1 118 ? -25.143 3.001 13.299 1.00 86.81 118 GLY A CA 1
ATOM 947 C C . GLY A 1 118 ? -23.661 2.654 13.120 1.00 86.81 118 GLY A C 1
ATOM 948 O O . GLY A 1 118 ? -22.862 2.938 14.015 1.00 86.81 118 GLY A O 1
ATOM 949 N N . GLU A 1 119 ? -23.328 2.094 11.957 1.00 88.12 119 GLU A N 1
ATOM 950 C CA . GLU A 1 119 ? -22.017 1.595 11.534 1.00 88.12 119 GLU A CA 1
ATOM 951 C C . GLU A 1 119 ? -21.169 2.646 10.809 1.00 88.12 119 GLU A C 1
ATOM 953 O O . GLU A 1 119 ? -19.962 2.470 10.646 1.00 88.12 119 GLU A O 1
ATOM 958 N N . ARG A 1 120 ? -21.775 3.749 10.363 1.00 93.38 120 ARG A N 1
ATOM 959 C CA . ARG A 1 120 ? -21.059 4.810 9.650 1.00 93.38 120 ARG A CA 1
ATOM 960 C C . ARG A 1 120 ? -20.184 5.625 10.592 1.00 93.38 120 ARG A C 1
ATOM 962 O O . ARG A 1 120 ? -20.556 5.893 11.737 1.00 93.38 120 ARG A O 1
ATOM 969 N N . LEU A 1 121 ? -19.061 6.096 10.052 1.00 94.94 121 LEU A N 1
ATOM 970 C CA . LEU A 1 121 ? -18.240 7.125 10.682 1.00 94.94 121 LEU A CA 1
ATOM 971 C C . LEU A 1 121 ? -19.070 8.387 10.950 1.00 94.94 121 LEU A C 1
ATOM 973 O O . LEU A 1 121 ? -19.902 8.802 10.135 1.00 94.94 121 LEU A O 1
ATOM 977 N N . ARG A 1 122 ? -18.835 8.984 12.115 1.00 95.44 122 ARG A N 1
ATOM 978 C CA . ARG A 1 122 ? -19.541 10.156 12.640 1.00 95.44 122 ARG A CA 1
ATOM 979 C C . ARG A 1 122 ? -18.596 11.350 12.688 1.00 95.44 122 ARG A C 1
ATOM 981 O O . ARG A 1 122 ? -17.382 11.185 12.647 1.00 95.44 122 ARG A O 1
ATOM 988 N N . GLU A 1 123 ? -19.147 12.546 12.865 1.00 95.50 123 GLU A N 1
ATOM 989 C CA . GLU A 1 123 ? -18.345 13.765 13.062 1.00 95.50 123 GLU A CA 1
ATOM 990 C C . GLU A 1 123 ? -17.340 13.629 14.220 1.00 95.50 123 GLU A C 1
ATOM 992 O O . GLU A 1 123 ? -16.193 14.057 14.104 1.00 95.50 123 GLU A O 1
ATOM 997 N N . ASP A 1 124 ? -17.715 12.926 15.292 1.00 96.06 124 ASP A N 1
ATOM 998 C CA . ASP A 1 124 ? -16.829 12.653 16.432 1.00 96.06 124 ASP A CA 1
ATOM 999 C C . ASP A 1 124 ? -15.626 11.751 16.078 1.00 96.06 124 ASP A C 1
ATOM 1001 O O . ASP A 1 124 ? -14.637 11.725 16.814 1.00 96.06 124 ASP A O 1
ATOM 1005 N N . ASP A 1 125 ? -15.676 11.027 14.953 1.00 96.38 125 ASP A N 1
ATOM 1006 C CA . ASP A 1 125 ? -14.580 10.181 14.469 1.00 96.38 125 ASP A CA 1
ATOM 1007 C C . ASP A 1 125 ? -13.584 10.954 13.583 1.00 96.38 125 ASP A C 1
ATOM 1009 O O . ASP A 1 125 ? -12.482 10.460 13.327 1.00 96.38 125 ASP A O 1
ATOM 1013 N N . LEU A 1 126 ? -13.906 12.183 13.154 1.00 96.75 126 LEU A N 1
ATOM 1014 C CA . LEU A 1 126 ? -13.031 13.007 12.309 1.00 96.75 126 LEU A CA 1
ATOM 1015 C C . LEU A 1 126 ? -11.618 13.203 12.897 1.00 96.75 126 LEU A C 1
ATOM 1017 O O . LEU A 1 126 ? -10.643 13.042 12.157 1.00 96.75 126 LEU A O 1
ATOM 1021 N N . PRO A 1 127 ? -11.434 13.467 14.211 1.00 97.25 127 PRO A N 1
ATOM 1022 C CA . PRO A 1 127 ? -10.099 13.544 14.800 1.00 97.25 127 PRO A CA 1
ATOM 1023 C C . PRO A 1 127 ? -9.293 12.246 14.668 1.00 97.25 127 PRO A C 1
ATOM 1025 O O . PRO A 1 127 ? -8.064 12.293 14.685 1.00 97.25 127 PRO A O 1
ATOM 1028 N N . THR A 1 128 ? -9.955 11.090 14.558 1.00 97.56 128 THR A N 1
ATOM 1029 C CA . THR A 1 128 ? -9.285 9.810 14.301 1.00 97.56 128 THR A CA 1
ATOM 1030 C C . THR A 1 128 ? -8.795 9.748 12.861 1.00 97.56 128 THR A C 1
ATOM 1032 O O . THR A 1 128 ? -7.619 9.463 12.652 1.00 97.56 128 THR A O 1
ATOM 1035 N N . LEU A 1 129 ? -9.641 10.085 11.881 1.00 97.19 129 LEU A N 1
ATOM 1036 C CA . LEU A 1 129 ? -9.261 10.088 10.462 1.00 97.19 129 LEU A CA 1
ATOM 1037 C C . LEU A 1 129 ? -8.088 11.034 10.186 1.00 97.19 129 LEU A C 1
ATOM 1039 O O . LEU A 1 129 ? -7.124 10.636 9.539 1.00 97.19 129 LEU A O 1
ATOM 1043 N N . LEU A 1 130 ? -8.117 12.241 10.760 1.00 97.31 130 LEU A N 1
ATOM 1044 C CA . LEU A 1 130 ? -7.023 13.210 10.641 1.00 97.31 130 LEU A CA 1
ATOM 1045 C C . LEU A 1 130 ? -5.696 12.655 11.176 1.00 97.31 130 LEU A C 1
ATOM 1047 O O . LEU A 1 130 ? -4.663 12.801 10.533 1.00 97.31 130 LEU A O 1
ATOM 1051 N N . LYS A 1 131 ? -5.714 11.969 12.325 1.00 97.94 131 LYS A N 1
ATOM 1052 C CA . LYS A 1 131 ? -4.499 11.367 12.900 1.00 97.94 131 LYS A CA 1
ATOM 1053 C C . LYS A 1 131 ? -4.008 10.142 12.130 1.00 97.94 131 LYS A C 1
ATOM 1055 O O . LYS A 1 131 ? -2.814 9.843 12.171 1.00 97.94 131 LYS A O 1
ATOM 1060 N N . LEU A 1 132 ? -4.909 9.402 11.481 1.00 97.75 132 LEU A N 1
ATOM 1061 C CA . LEU A 1 132 ? -4.534 8.317 10.573 1.00 97.75 132 LEU A CA 1
ATOM 1062 C C . LEU A 1 132 ? -3.870 8.884 9.312 1.00 97.75 132 LEU A C 1
ATOM 1064 O O . LEU A 1 132 ? -2.825 8.375 8.913 1.00 97.75 132 LEU A O 1
ATOM 1068 N N . GLU A 1 133 ? -4.417 9.963 8.740 1.00 97.31 133 GLU A N 1
ATOM 1069 C CA . GLU A 1 133 ? -3.853 10.633 7.559 1.00 97.31 133 GLU A CA 1
ATOM 1070 C C . GLU A 1 133 ? -2.482 11.240 7.874 1.00 97.31 133 GLU A C 1
ATOM 1072 O O . GLU A 1 133 ? -1.534 11.057 7.108 1.00 97.31 133 GLU A O 1
ATOM 1077 N N . GLU A 1 134 ? -2.359 11.916 9.020 1.00 97.94 134 GLU A N 1
ATOM 1078 C CA . GLU A 1 134 ? -1.097 12.458 9.530 1.00 97.94 134 GLU A CA 1
ATOM 1079 C C . GLU A 1 134 ? -0.066 11.341 9.713 1.00 97.94 134 GLU A C 1
ATOM 1081 O O . GLU A 1 134 ? 1.020 11.398 9.141 1.00 97.94 134 GLU A O 1
ATOM 1086 N N . TRP A 1 135 ? -0.423 10.267 10.426 1.00 98.25 135 TRP A N 1
ATOM 1087 C CA . TRP A 1 135 ? 0.509 9.165 10.639 1.00 98.25 135 TRP A CA 1
ATOM 1088 C C . TRP A 1 135 ? 0.945 8.510 9.328 1.00 98.25 135 TRP A C 1
ATOM 1090 O O . TRP A 1 135 ? 2.134 8.250 9.159 1.00 98.25 135 TRP A O 1
ATOM 1100 N N . PHE A 1 136 ? 0.023 8.252 8.398 1.00 98.06 136 PHE A N 1
ATOM 1101 C CA . PHE A 1 136 ? 0.394 7.671 7.112 1.00 98.06 136 PHE A CA 1
ATOM 1102 C C . PHE A 1 136 ? 1.311 8.620 6.335 1.00 98.06 136 PHE A C 1
ATOM 1104 O O . PHE A 1 136 ? 2.349 8.188 5.844 1.00 98.06 136 PHE A O 1
ATOM 1111 N N . SER A 1 137 ? 1.008 9.922 6.322 1.00 97.56 137 SER A N 1
ATOM 1112 C CA . SER A 1 137 ? 1.858 10.950 5.702 1.00 97.56 137 SER A CA 1
ATOM 1113 C C . SER A 1 137 ? 3.280 10.964 6.266 1.00 97.56 137 SER A C 1
ATOM 1115 O O . SER A 1 137 ? 4.236 11.058 5.500 1.00 97.56 137 SER A O 1
ATOM 1117 N N . ASP A 1 138 ? 3.421 10.832 7.584 1.00 98.19 138 ASP A N 1
ATOM 1118 C CA . ASP A 1 138 ? 4.716 10.854 8.269 1.00 98.19 138 ASP A CA 1
ATOM 1119 C C . ASP A 1 138 ? 5.545 9.579 8.040 1.00 98.19 138 ASP A C 1
ATOM 1121 O O . ASP A 1 138 ? 6.761 9.586 8.237 1.00 98.19 138 ASP A O 1
ATOM 1125 N N . ASN A 1 139 ? 4.904 8.466 7.664 1.00 98.44 139 ASN A N 1
ATOM 1126 C CA . ASN A 1 139 ? 5.544 7.146 7.625 1.00 98.44 139 ASN A CA 1
ATOM 1127 C C . ASN A 1 139 ? 5.673 6.566 6.210 1.00 98.44 139 ASN A C 1
ATOM 1129 O O . ASN A 1 139 ? 6.592 5.780 5.978 1.00 98.44 139 ASN A O 1
ATOM 1133 N N . VAL A 1 140 ? 4.824 6.967 5.258 1.00 98.12 140 VAL A N 1
ATOM 1134 C CA . VAL A 1 140 ? 4.732 6.361 3.918 1.00 98.12 140 VAL A CA 1
ATOM 1135 C C . VAL A 1 140 ? 6.058 6.375 3.156 1.00 98.12 140 VAL A C 1
ATOM 1137 O O . VAL A 1 140 ? 6.429 5.356 2.587 1.00 98.12 140 VAL A O 1
ATOM 1140 N N . ALA A 1 141 ? 6.826 7.469 3.218 1.00 98.19 141 ALA A N 1
ATOM 1141 C CA . ALA A 1 141 ? 8.116 7.563 2.530 1.00 98.19 141 ALA A CA 1
ATOM 1142 C C . ALA A 1 141 ? 9.111 6.508 3.041 1.00 98.19 141 ALA A C 1
ATOM 1144 O O . ALA A 1 141 ? 9.770 5.819 2.264 1.00 98.19 141 ALA A O 1
ATOM 1145 N N . LYS A 1 142 ? 9.188 6.341 4.369 1.00 98.19 142 LYS A N 1
ATOM 1146 C CA . LYS A 1 142 ? 10.043 5.322 4.979 1.00 98.19 142 LYS A CA 1
ATOM 1147 C C . LYS A 1 142 ? 9.525 3.917 4.675 1.00 98.19 142 LYS A C 1
ATOM 1149 O O . LYS A 1 142 ? 10.325 3.052 4.344 1.00 98.19 142 LYS A O 1
ATOM 1154 N N . MET A 1 143 ? 8.216 3.693 4.789 1.00 98.38 143 MET A N 1
ATOM 1155 C CA . MET A 1 143 ? 7.607 2.392 4.502 1.00 98.38 143 MET A CA 1
ATOM 1156 C C . MET A 1 143 ? 7.884 1.954 3.062 1.00 98.38 143 MET A C 1
ATOM 1158 O O . MET A 1 143 ? 8.300 0.822 2.852 1.00 98.38 143 MET A O 1
ATOM 1162 N N . ALA A 1 144 ? 7.719 2.857 2.093 1.00 98.56 144 ALA A N 1
ATOM 1163 C CA . ALA A 1 144 ? 7.990 2.605 0.683 1.00 98.56 144 ALA A CA 1
ATOM 1164 C C . ALA A 1 144 ? 9.442 2.167 0.445 1.00 98.56 144 ALA A C 1
ATOM 1166 O O . ALA A 1 144 ? 9.683 1.157 -0.210 1.00 98.56 144 ALA A O 1
ATOM 1167 N N . VAL A 1 145 ? 10.412 2.879 1.029 1.00 98.38 145 VAL A N 1
ATOM 1168 C CA . VAL A 1 145 ? 11.831 2.492 0.957 1.00 98.38 145 VAL A CA 1
ATOM 1169 C C . VAL A 1 145 ? 12.078 1.158 1.658 1.00 98.38 145 VAL A C 1
ATOM 1171 O O . VAL A 1 145 ? 12.826 0.330 1.145 1.00 98.38 145 VAL A O 1
ATOM 1174 N N . ASP A 1 146 ? 11.452 0.918 2.814 1.00 98.00 146 ASP A N 1
ATOM 1175 C CA . ASP A 1 146 ? 11.641 -0.339 3.532 1.00 98.00 146 ASP A CA 1
ATOM 1176 C C . ASP A 1 146 ? 11.102 -1.545 2.740 1.00 98.00 146 ASP A C 1
ATOM 1178 O O . ASP A 1 146 ? 11.682 -2.622 2.847 1.00 98.00 146 ASP A O 1
ATOM 1182 N N . CYS A 1 147 ? 10.053 -1.379 1.924 1.00 98.56 147 CYS A N 1
ATOM 1183 C CA . CYS A 1 147 ? 9.546 -2.429 1.028 1.00 98.56 147 CYS A CA 1
ATOM 1184 C C . CYS A 1 147 ? 10.570 -2.823 -0.041 1.00 98.56 147 CYS A C 1
ATOM 1186 O O . CYS A 1 147 ? 10.701 -3.997 -0.364 1.00 98.56 147 CYS A O 1
ATOM 1188 N N . LEU A 1 148 ? 11.412 -1.897 -0.505 1.00 98.31 148 LEU A N 1
ATOM 1189 C CA . LEU A 1 148 ? 12.500 -2.239 -1.428 1.00 98.31 148 LEU A CA 1
ATOM 1190 C C . LEU A 1 148 ? 13.539 -3.182 -0.793 1.00 98.31 148 LEU A C 1
ATOM 1192 O O . LEU A 1 148 ? 14.321 -3.813 -1.505 1.00 98.31 148 LEU A O 1
ATOM 1196 N N . ASN A 1 149 ? 13.550 -3.330 0.540 1.00 96.19 149 ASN A N 1
ATOM 1197 C CA . ASN A 1 149 ? 14.475 -4.239 1.210 1.00 96.19 149 ASN A CA 1
ATOM 1198 C C . ASN A 1 149 ? 14.177 -5.720 0.957 1.00 96.19 149 ASN A C 1
ATOM 1200 O O . ASN A 1 149 ? 15.069 -6.524 1.225 1.00 96.19 149 ASN A O 1
ATOM 1204 N N . ILE A 1 150 ? 12.998 -6.082 0.444 1.00 97.06 150 ILE A N 1
ATOM 1205 C CA . ILE A 1 150 ? 12.647 -7.477 0.124 1.00 97.06 150 ILE A CA 1
ATOM 1206 C C . ILE A 1 150 ? 12.881 -7.847 -1.348 1.00 97.06 150 ILE A C 1
ATOM 1208 O O . ILE A 1 150 ? 12.700 -9.001 -1.713 1.00 97.06 150 ILE A O 1
ATOM 1212 N N . VAL A 1 151 ? 13.322 -6.902 -2.186 1.00 97.69 151 VAL A N 1
ATOM 1213 C CA . VAL A 1 151 ? 13.615 -7.154 -3.607 1.00 97.69 151 VAL A CA 1
ATOM 1214 C C . VAL A 1 151 ? 14.754 -8.162 -3.759 1.00 97.69 151 VAL A C 1
ATOM 1216 O O . VAL A 1 151 ? 15.817 -8.001 -3.167 1.00 97.69 151 VAL A O 1
ATOM 1219 N N . ASP A 1 152 ? 14.598 -9.170 -4.595 1.00 95.75 152 ASP A N 1
ATOM 1220 C CA . ASP A 1 152 ? 15.682 -10.069 -4.989 1.00 95.75 152 ASP A CA 1
ATOM 1221 C C . ASP A 1 152 ? 15.532 -10.464 -6.462 1.00 95.75 152 ASP A C 1
ATOM 1223 O O . ASP A 1 152 ? 14.929 -9.721 -7.239 1.00 95.75 152 ASP A O 1
ATOM 1227 N N . GLU A 1 153 ? 16.128 -11.585 -6.859 1.00 96.38 153 GLU A N 1
ATOM 1228 C CA . GLU A 1 153 ? 16.112 -12.082 -8.234 1.00 96.38 153 GLU A CA 1
ATOM 1229 C C . GLU A 1 153 ? 14.721 -12.517 -8.725 1.00 96.38 153 GLU A C 1
ATOM 1231 O O . GLU A 1 153 ? 14.515 -12.600 -9.934 1.00 96.38 153 GLU A O 1
ATOM 1236 N N . ASP A 1 154 ? 13.752 -12.739 -7.829 1.00 97.38 154 ASP A N 1
ATOM 1237 C CA . ASP A 1 154 ? 12.374 -13.046 -8.213 1.00 97.38 154 ASP A CA 1
ATOM 1238 C C . ASP A 1 154 ? 11.697 -11.795 -8.801 1.00 97.38 154 ASP A C 1
ATOM 1240 O O . ASP A 1 154 ? 11.465 -10.798 -8.110 1.00 97.38 154 ASP A O 1
ATOM 1244 N N . LEU A 1 155 ? 11.386 -11.844 -10.102 1.00 97.12 155 LEU A N 1
ATOM 1245 C CA . LEU A 1 155 ? 10.780 -10.736 -10.846 1.00 97.12 155 LEU A CA 1
ATOM 1246 C C . LEU A 1 155 ? 9.422 -10.321 -10.279 1.00 97.12 155 LEU A C 1
ATOM 1248 O O . LEU A 1 155 ? 9.160 -9.126 -10.129 1.00 97.12 155 LEU A O 1
ATOM 1252 N N . THR A 1 156 ? 8.567 -11.287 -9.949 1.00 97.50 156 THR A N 1
ATOM 1253 C CA . THR A 1 156 ? 7.227 -11.025 -9.423 1.00 97.50 156 THR A CA 1
ATOM 1254 C C . THR A 1 156 ? 7.335 -10.348 -8.065 1.00 97.50 156 THR A C 1
ATOM 1256 O O . THR A 1 156 ? 6.748 -9.283 -7.853 1.00 97.50 156 THR A O 1
ATOM 1259 N N . LYS A 1 157 ? 8.163 -10.889 -7.164 1.00 97.69 157 LYS A N 1
ATOM 1260 C CA . LYS A 1 157 ? 8.406 -10.272 -5.856 1.00 97.69 157 LYS A CA 1
ATOM 1261 C C . LYS A 1 157 ? 8.998 -8.873 -5.992 1.00 97.69 157 LYS A C 1
ATOM 1263 O O . LYS A 1 157 ? 8.553 -7.956 -5.308 1.00 97.69 157 LYS A O 1
ATOM 1268 N N . ALA A 1 158 ? 9.972 -8.682 -6.878 1.00 98.25 158 ALA A N 1
ATOM 1269 C CA . ALA A 1 158 ? 10.597 -7.387 -7.107 1.00 98.25 158 ALA A CA 1
ATOM 1270 C C . ALA A 1 158 ? 9.604 -6.338 -7.640 1.00 98.25 158 ALA A C 1
ATOM 1272 O O . ALA A 1 158 ? 9.605 -5.206 -7.148 1.00 98.25 158 ALA A O 1
ATOM 1273 N N . ALA A 1 159 ? 8.730 -6.707 -8.583 1.00 98.38 159 ALA A N 1
ATOM 1274 C CA . ALA A 1 159 ? 7.689 -5.827 -9.113 1.00 98.38 159 ALA A CA 1
ATOM 1275 C C . ALA A 1 159 ? 6.682 -5.398 -8.031 1.00 98.38 159 ALA A C 1
ATOM 1277 O O . ALA A 1 159 ? 6.390 -4.208 -7.894 1.00 98.38 159 ALA A O 1
ATOM 1278 N N . TYR A 1 160 ? 6.207 -6.332 -7.202 1.00 98.06 160 TYR A N 1
ATOM 1279 C CA . TYR A 1 160 ? 5.318 -6.002 -6.082 1.00 98.06 160 TYR A CA 1
ATOM 1280 C C . TYR A 1 160 ? 6.028 -5.242 -4.956 1.00 98.06 160 TYR A C 1
ATOM 1282 O O . TYR A 1 160 ? 5.440 -4.379 -4.314 1.00 98.06 160 TYR A O 1
ATOM 1290 N N . ALA A 1 161 ? 7.309 -5.488 -4.701 1.00 98.50 161 ALA A N 1
ATOM 1291 C CA . ALA A 1 161 ? 8.045 -4.765 -3.666 1.00 98.50 161 ALA A CA 1
ATOM 1292 C C . ALA A 1 161 ? 8.303 -3.289 -4.028 1.00 98.50 161 ALA A C 1
ATOM 1294 O O . ALA A 1 161 ? 8.428 -2.455 -3.128 1.00 98.50 161 ALA A O 1
ATOM 1295 N N . LEU A 1 162 ? 8.381 -2.952 -5.324 1.00 98.31 162 LEU A N 1
ATOM 1296 C CA . LEU A 1 162 ? 8.648 -1.585 -5.791 1.00 98.31 162 LEU A CA 1
ATOM 1297 C C . LEU A 1 162 ? 7.398 -0.750 -6.090 1.00 98.31 162 LEU A C 1
ATOM 1299 O O . LEU A 1 162 ? 7.510 0.477 -6.165 1.00 98.31 162 LEU A O 1
ATOM 1303 N N . GLU A 1 163 ? 6.221 -1.366 -6.263 1.00 98.12 163 GLU A N 1
ATOM 1304 C CA . GLU A 1 163 ? 5.014 -0.656 -6.721 1.00 98.12 163 GLU A CA 1
ATOM 1305 C C . GLU A 1 163 ? 4.609 0.499 -5.793 1.00 98.12 163 GLU A C 1
ATOM 1307 O O . GLU A 1 163 ? 4.281 1.592 -6.265 1.00 98.12 163 GLU A O 1
ATOM 1312 N N . GLY A 1 164 ? 4.706 0.294 -4.475 1.00 98.19 164 GLY A N 1
ATOM 1313 C CA . GLY A 1 164 ? 4.379 1.302 -3.477 1.00 98.19 164 GLY A CA 1
ATOM 1314 C C . GLY A 1 164 ? 5.328 2.490 -3.540 1.00 98.19 164 GLY A C 1
ATOM 1315 O O . GLY A 1 164 ? 4.891 3.640 -3.510 1.00 98.19 164 GLY A O 1
ATOM 1316 N N . PHE A 1 165 ? 6.627 2.230 -3.706 1.00 98.62 165 PHE A N 1
ATOM 1317 C CA . PHE A 1 165 ? 7.622 3.284 -3.893 1.00 98.62 165 PHE A CA 1
ATOM 1318 C C . PHE A 1 165 ? 7.362 4.083 -5.167 1.00 98.62 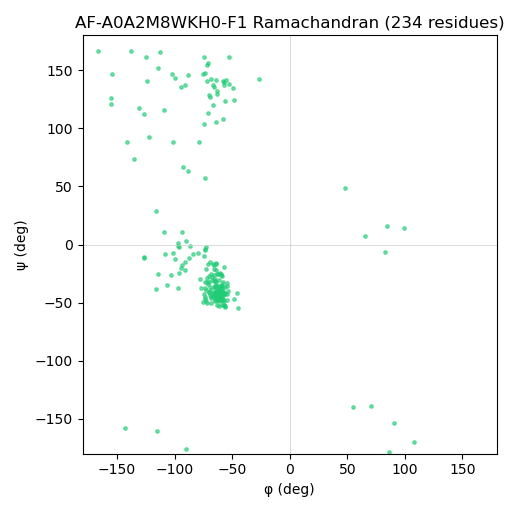165 PHE A C 1
ATOM 1320 O O . PHE A 1 165 ? 7.313 5.312 -5.124 1.00 98.62 165 PHE A O 1
ATOM 1327 N N . ALA A 1 166 ? 7.138 3.399 -6.289 1.00 98.19 166 ALA A N 1
ATOM 1328 C CA . ALA A 1 166 ? 6.899 4.061 -7.562 1.00 98.19 166 ALA A CA 1
ATOM 1329 C C . ALA A 1 166 ? 5.634 4.937 -7.528 1.00 98.19 166 ALA A C 1
ATOM 1331 O O . ALA A 1 166 ? 5.679 6.102 -7.933 1.00 98.19 166 ALA A O 1
ATOM 1332 N N . ALA A 1 167 ? 4.531 4.429 -6.970 1.00 96.94 167 ALA A N 1
ATOM 1333 C CA . ALA A 1 167 ? 3.295 5.191 -6.817 1.00 96.94 167 ALA A CA 1
ATOM 1334 C C . ALA A 1 167 ? 3.447 6.384 -5.861 1.00 96.94 167 ALA A C 1
ATOM 1336 O O . ALA A 1 167 ? 2.959 7.473 -6.173 1.00 96.94 167 ALA A O 1
ATOM 1337 N N . PHE A 1 168 ? 4.145 6.210 -4.734 1.00 97.06 168 PHE A N 1
ATOM 1338 C CA . PHE A 1 168 ? 4.425 7.292 -3.788 1.00 97.06 168 PHE A CA 1
ATOM 1339 C C . PHE A 1 168 ? 5.252 8.420 -4.424 1.00 97.06 168 PHE A C 1
ATOM 1341 O O . PHE A 1 168 ? 4.915 9.594 -4.270 1.00 97.06 168 PHE A O 1
ATOM 1348 N N . GLU A 1 169 ? 6.273 8.074 -5.212 1.00 96.56 169 GLU A N 1
ATOM 1349 C CA . GLU A 1 169 ? 7.107 9.030 -5.959 1.00 96.56 169 GLU A CA 1
ATOM 1350 C C . GLU A 1 169 ? 6.393 9.655 -7.179 1.00 96.56 169 GLU A C 1
ATOM 1352 O O . GLU A 1 169 ? 6.923 10.551 -7.856 1.00 96.56 169 GLU A O 1
ATOM 1357 N N . GLY A 1 170 ? 5.154 9.225 -7.436 1.00 94.12 170 GLY A N 1
ATOM 1358 C CA . GLY A 1 170 ? 4.237 9.825 -8.397 1.00 94.12 170 GLY A CA 1
ATOM 1359 C C . GLY A 1 170 ? 4.156 9.118 -9.747 1.00 94.12 170 GLY A C 1
ATOM 1360 O O . GLY A 1 170 ? 3.603 9.702 -10.679 1.00 94.12 170 GLY A O 1
ATOM 1361 N N . SER A 1 171 ? 4.672 7.893 -9.872 1.00 95.50 171 SER A N 1
ATOM 1362 C CA . SER A 1 171 ? 4.608 7.094 -11.099 1.00 95.50 171 SER A CA 1
ATOM 1363 C C . SER A 1 171 ? 3.921 5.744 -10.878 1.00 95.50 171 SER A C 1
ATOM 1365 O O . SER A 1 171 ? 4.541 4.726 -10.579 1.00 95.50 171 SER A O 1
ATOM 1367 N N . VAL A 1 172 ? 2.609 5.722 -11.118 1.00 93.94 172 VAL A N 1
ATOM 1368 C CA . VAL A 1 172 ? 1.853 4.466 -11.283 1.00 93.94 172 VAL A CA 1
ATOM 1369 C C . VAL A 1 172 ? 2.300 3.733 -12.553 1.00 93.94 172 VAL A C 1
ATOM 1371 O O . VAL A 1 172 ? 2.209 2.511 -12.626 1.00 93.94 172 VAL A O 1
ATOM 1374 N N . SER A 1 173 ? 2.815 4.466 -13.546 1.00 95.44 173 SER A N 1
ATOM 1375 C CA . SER A 1 173 ? 3.253 3.881 -14.809 1.00 95.44 173 SER A CA 1
ATOM 1376 C C . SER A 1 173 ? 4.461 2.966 -14.652 1.00 95.44 173 SER A C 1
ATOM 1378 O O . SER A 1 173 ? 4.468 1.879 -15.220 1.00 95.44 173 SER A O 1
ATOM 1380 N N . VAL A 1 174 ? 5.447 3.362 -13.842 1.00 97.50 174 VAL A N 1
ATOM 1381 C CA . VAL A 1 174 ? 6.609 2.518 -13.527 1.00 97.50 174 VAL A CA 1
ATOM 1382 C C . VAL A 1 174 ? 6.180 1.254 -12.783 1.00 97.50 174 VAL A C 1
ATOM 1384 O O . VAL A 1 174 ? 6.621 0.169 -13.152 1.00 97.50 174 VAL A O 1
ATOM 1387 N N . ALA A 1 175 ? 5.289 1.379 -11.791 1.00 97.31 175 ALA A N 1
ATOM 1388 C CA . ALA A 1 175 ? 4.750 0.231 -11.059 1.00 97.31 175 ALA A CA 1
ATOM 1389 C C . ALA A 1 175 ? 4.076 -0.780 -12.004 1.00 97.31 175 ALA A C 1
ATOM 1391 O O . ALA A 1 175 ? 4.438 -1.953 -12.023 1.00 97.31 175 ALA A O 1
ATOM 1392 N N . ARG A 1 176 ? 3.152 -0.304 -12.848 1.00 96.44 176 ARG A N 1
ATOM 1393 C CA . ARG A 1 176 ? 2.412 -1.152 -13.792 1.00 96.44 176 ARG A CA 1
ATOM 1394 C C . ARG A 1 176 ? 3.302 -1.777 -14.858 1.00 96.44 176 ARG A C 1
ATOM 1396 O O . ARG A 1 176 ? 3.157 -2.959 -15.141 1.00 96.44 176 ARG A O 1
ATOM 1403 N N . ALA A 1 177 ? 4.236 -1.015 -15.428 1.00 97.75 177 ALA A N 1
ATOM 1404 C CA . ALA A 1 177 ? 5.164 -1.548 -16.420 1.00 97.75 177 ALA A CA 1
ATOM 1405 C C . ALA A 1 177 ? 6.028 -2.674 -15.829 1.00 97.75 177 ALA A C 1
ATOM 1407 O O . ALA A 1 177 ? 6.220 -3.694 -16.484 1.00 97.75 177 ALA A O 1
ATOM 1408 N N . ALA A 1 178 ? 6.516 -2.509 -14.592 1.00 98.06 178 ALA A N 1
ATOM 1409 C CA . ALA A 1 178 ? 7.278 -3.545 -13.898 1.00 98.06 178 ALA A CA 1
ATOM 1410 C C . ALA A 1 178 ? 6.438 -4.803 -13.625 1.00 98.06 178 ALA A C 1
ATOM 1412 O O . ALA A 1 178 ? 6.944 -5.905 -13.810 1.00 98.06 178 ALA A O 1
ATOM 1413 N N . GLN A 1 179 ? 5.167 -4.647 -13.235 1.00 97.94 179 GLN A N 1
ATOM 1414 C CA . GLN A 1 179 ? 4.242 -5.772 -13.048 1.00 97.94 179 GLN A CA 1
ATOM 1415 C C . GLN A 1 179 ? 3.987 -6.526 -14.351 1.00 97.94 179 GLN A C 1
ATOM 1417 O O . GLN A 1 179 ? 4.235 -7.722 -14.404 1.00 97.94 179 GLN A O 1
ATOM 1422 N N . MET A 1 180 ? 3.603 -5.828 -15.424 1.00 98.25 180 MET A N 1
ATOM 1423 C CA . MET A 1 180 ? 3.378 -6.467 -16.727 1.00 98.25 180 MET A CA 1
ATOM 1424 C C . MET A 1 180 ? 4.632 -7.200 -17.220 1.00 98.25 180 MET A C 1
ATOM 1426 O O . MET A 1 180 ? 4.548 -8.303 -17.749 1.00 98.25 180 MET A O 1
ATOM 1430 N N . PHE A 1 181 ? 5.810 -6.604 -17.022 1.00 98.19 181 PHE A N 1
ATOM 1431 C CA . PHE A 1 181 ? 7.073 -7.246 -17.366 1.00 98.19 181 PHE A CA 1
ATOM 1432 C C . PHE A 1 181 ? 7.324 -8.515 -16.541 1.00 98.19 181 PHE A C 1
ATOM 1434 O O . PHE A 1 181 ? 7.690 -9.543 -17.107 1.00 98.19 181 PHE A O 1
ATOM 1441 N N . ALA A 1 182 ? 7.088 -8.470 -15.227 1.00 97.94 182 ALA A N 1
ATOM 1442 C CA . ALA A 1 182 ? 7.209 -9.637 -14.355 1.00 97.94 182 ALA A CA 1
ATOM 1443 C C . ALA A 1 182 ? 6.180 -10.738 -14.674 1.00 97.94 182 ALA A C 1
ATOM 1445 O O . ALA A 1 182 ? 6.491 -11.917 -14.517 1.00 97.94 182 ALA A O 1
ATOM 1446 N N . ASP A 1 183 ? 5.003 -10.370 -15.186 1.00 97.38 183 ASP A N 1
ATOM 1447 C CA . ASP A 1 183 ? 3.980 -11.298 -15.685 1.00 97.38 183 ASP A CA 1
ATOM 1448 C C . ASP A 1 183 ? 4.356 -11.932 -17.042 1.00 97.38 183 ASP A C 1
ATOM 1450 O O . ASP A 1 183 ? 3.667 -12.827 -17.537 1.00 97.38 183 ASP A O 1
ATOM 1454 N N . GLY A 1 184 ? 5.475 -11.508 -17.640 1.00 97.12 184 GLY A N 1
ATOM 1455 C CA . GLY A 1 184 ? 5.993 -12.035 -18.900 1.00 97.12 184 GLY A CA 1
ATOM 1456 C C . GLY A 1 184 ? 5.381 -11.395 -20.145 1.00 97.12 184 GLY A C 1
ATOM 1457 O O . GLY A 1 184 ? 5.523 -11.947 -21.240 1.00 97.12 184 GLY A O 1
ATOM 1458 N N . GLU A 1 185 ? 4.715 -10.245 -20.008 1.00 97.69 185 GLU A N 1
ATOM 1459 C CA . GLU A 1 185 ? 4.170 -9.512 -21.148 1.00 97.69 185 GLU A CA 1
ATOM 1460 C C . GLU A 1 185 ? 5.284 -9.013 -22.075 1.00 97.69 185 GLU A C 1
ATOM 1462 O O . GLU A 1 185 ? 6.349 -8.548 -21.655 1.00 97.69 185 GLU A O 1
ATOM 1467 N N . GLU A 1 186 ? 5.034 -9.070 -23.383 1.00 94.81 186 GLU A N 1
ATOM 1468 C CA . GLU A 1 186 ? 6.005 -8.589 -24.361 1.00 94.81 186 GLU A CA 1
ATOM 1469 C C . GLU A 1 186 ? 6.190 -7.072 -24.237 1.00 94.81 186 GLU A C 1
ATOM 1471 O O . GLU A 1 186 ? 5.215 -6.320 -24.227 1.00 94.81 186 GLU A O 1
ATOM 1476 N N . LYS A 1 187 ? 7.443 -6.592 -24.271 1.00 91.25 187 LYS A N 1
ATOM 1477 C CA . LYS A 1 187 ? 7.774 -5.156 -24.167 1.00 91.25 187 LYS A CA 1
ATOM 1478 C C . LYS A 1 187 ? 6.897 -4.271 -25.060 1.00 91.25 187 LYS A C 1
ATOM 1480 O O . LYS A 1 187 ? 6.416 -3.237 -24.619 1.00 91.25 187 LYS A O 1
ATOM 1485 N N . LYS A 1 188 ? 6.633 -4.701 -26.296 1.00 91.88 188 LYS A N 1
ATOM 1486 C CA . LYS A 1 188 ? 5.792 -3.963 -27.247 1.00 91.88 188 LYS A CA 1
ATOM 1487 C C . LYS A 1 188 ? 4.342 -3.799 -26.768 1.00 91.88 188 LYS A C 1
ATOM 1489 O O . LYS A 1 188 ? 3.741 -2.768 -27.048 1.00 91.88 188 LYS A O 1
ATOM 1494 N N . ILE A 1 189 ? 3.780 -4.800 -26.091 1.00 95.50 189 ILE A N 1
ATOM 1495 C CA . ILE A 1 189 ? 2.438 -4.729 -25.492 1.00 95.50 189 ILE A CA 1
ATOM 1496 C C . ILE A 1 189 ? 2.466 -3.729 -24.337 1.00 95.50 189 ILE A C 1
ATOM 1498 O O . ILE A 1 189 ? 1.633 -2.829 -24.285 1.00 95.50 189 ILE A O 1
ATOM 1502 N N . ILE A 1 190 ? 3.485 -3.809 -23.477 1.00 96.31 190 ILE A N 1
ATOM 1503 C CA . ILE A 1 190 ? 3.644 -2.881 -22.351 1.00 96.31 190 ILE A CA 1
ATOM 1504 C C . ILE A 1 190 ? 3.781 -1.434 -22.847 1.00 96.31 190 ILE A C 1
ATOM 1506 O O . ILE A 1 190 ? 3.127 -0.537 -22.328 1.00 96.31 190 ILE A O 1
ATOM 1510 N N . GLU A 1 191 ? 4.574 -1.190 -23.891 1.00 93.69 191 GLU A N 1
ATOM 1511 C CA . GLU A 1 191 ? 4.716 0.128 -24.526 1.00 93.69 191 GLU A CA 1
ATOM 1512 C C . GLU A 1 191 ? 3.398 0.649 -25.120 1.00 93.69 191 GLU A C 1
ATOM 1514 O O . GLU A 1 191 ? 3.132 1.849 -25.081 1.00 93.69 191 GLU A O 1
ATOM 1519 N N . GLN A 1 192 ? 2.558 -0.233 -25.670 1.00 92.94 192 GLN A N 1
ATOM 1520 C CA . GLN A 1 192 ? 1.250 0.148 -26.212 1.00 92.94 192 GLN A CA 1
ATOM 1521 C C . GLN A 1 192 ? 0.261 0.543 -25.113 1.00 92.94 192 GLN A C 1
ATOM 1523 O O . GLN A 1 192 ? -0.468 1.519 -25.287 1.00 92.94 192 GLN A O 1
ATOM 1528 N N . GLU A 1 193 ? 0.256 -0.186 -23.998 1.00 92.94 193 GLU A N 1
ATOM 1529 C CA . GLU A 1 193 ? -0.624 0.074 -22.855 1.00 92.94 193 GLU A CA 1
ATOM 1530 C C . GLU A 1 193 ? -0.171 1.297 -22.044 1.00 92.94 193 GLU A C 1
ATOM 1532 O O . GLU A 1 193 ? -0.981 2.141 -21.657 1.00 92.94 193 GLU A O 1
ATOM 1537 N N . MET A 1 194 ? 1.137 1.424 -21.808 1.00 92.31 194 MET A N 1
ATOM 1538 C CA . MET A 1 194 ? 1.699 2.456 -20.934 1.00 92.31 194 MET A CA 1
ATOM 1539 C C . MET A 1 194 ? 2.076 3.745 -21.667 1.00 92.31 194 MET A C 1
ATOM 1541 O O . MET A 1 194 ? 2.170 4.803 -21.042 1.00 92.31 194 MET A O 1
ATOM 1545 N N . GLY A 1 195 ? 2.298 3.684 -22.981 1.00 91.88 195 GLY A N 1
ATOM 1546 C CA . GLY A 1 195 ? 2.846 4.793 -23.752 1.00 91.88 195 GLY A CA 1
ATOM 1547 C C . GLY A 1 195 ? 4.325 5.038 -23.441 1.00 91.88 195 GLY A C 1
ATOM 1548 O O . GLY A 1 195 ? 5.113 4.105 -23.316 1.00 91.88 195 GLY A O 1
ATOM 1549 N N . PHE A 1 196 ? 4.716 6.310 -23.342 1.00 93.00 196 PHE A N 1
ATOM 1550 C CA . PHE A 1 196 ? 6.096 6.716 -23.063 1.00 93.00 196 PHE A CA 1
ATOM 1551 C C . PHE A 1 196 ? 6.259 7.133 -21.607 1.00 93.00 196 PHE A C 1
ATOM 1553 O O . PHE A 1 196 ? 5.379 7.776 -21.035 1.00 93.00 196 PHE A O 1
ATOM 1560 N N . PHE A 1 197 ? 7.434 6.871 -21.045 1.00 94.56 197 PHE A N 1
ATOM 1561 C CA . PHE A 1 197 ? 7.831 7.462 -19.776 1.00 94.56 197 PHE A CA 1
ATOM 1562 C C . PHE A 1 197 ? 8.088 8.963 -19.939 1.00 94.56 197 PHE A C 1
ATOM 1564 O O . PHE A 1 197 ? 8.856 9.410 -20.803 1.00 94.56 197 PHE A O 1
ATOM 1571 N N . GLY A 1 198 ? 7.428 9.749 -19.090 1.00 94.12 198 GLY A N 1
ATOM 1572 C CA . GLY A 1 198 ? 7.681 11.174 -18.924 1.00 94.12 198 GLY A CA 1
ATOM 1573 C C . GLY A 1 198 ? 8.732 11.468 -17.861 1.00 94.12 198 GLY A C 1
ATOM 1574 O O . GLY A 1 198 ? 9.312 10.572 -17.249 1.00 94.12 198 GLY A O 1
ATOM 1575 N N . ASP A 1 199 ? 8.956 12.756 -17.603 1.00 94.62 199 ASP A N 1
ATOM 1576 C CA . ASP A 1 199 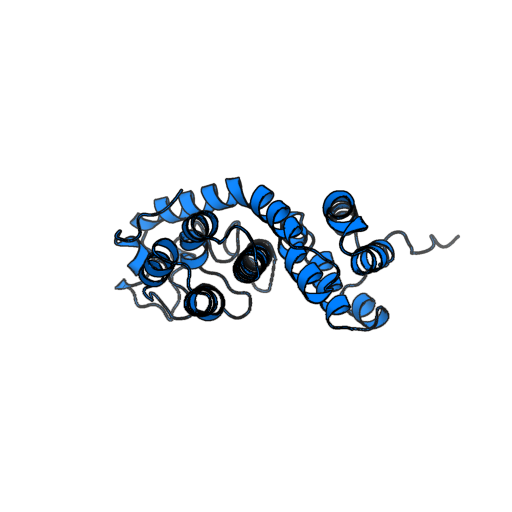? 9.993 13.215 -16.669 1.00 94.62 199 ASP A CA 1
ATOM 1577 C C . ASP A 1 199 ? 9.803 12.665 -15.246 1.00 94.62 199 ASP A C 1
ATOM 1579 O O . ASP A 1 199 ? 10.776 12.356 -14.557 1.00 94.62 199 ASP A O 1
ATOM 1583 N N . THR A 1 200 ? 8.549 12.522 -14.800 1.00 95.31 200 THR A N 1
ATOM 1584 C CA . THR A 1 200 ? 8.235 11.914 -13.500 1.00 95.31 200 THR A CA 1
ATOM 1585 C C . THR A 1 200 ? 8.644 10.448 -13.464 1.00 95.31 200 THR A C 1
ATOM 1587 O O . THR A 1 200 ? 9.331 10.053 -12.529 1.00 95.31 200 THR A O 1
ATOM 1590 N N . ASP A 1 201 ? 8.294 9.664 -14.483 1.00 97.12 201 ASP A N 1
ATOM 1591 C CA . ASP A 1 201 ? 8.616 8.235 -14.547 1.00 97.12 201 ASP A CA 1
ATOM 1592 C C . ASP A 1 201 ? 10.134 8.021 -14.569 1.00 97.12 201 ASP A C 1
ATOM 1594 O O . ASP A 1 201 ? 10.668 7.251 -13.775 1.00 97.12 201 ASP A O 1
ATOM 1598 N N . VAL A 1 202 ? 10.858 8.795 -15.386 1.00 96.38 202 VAL A N 1
ATOM 1599 C CA . VAL A 1 202 ? 12.329 8.754 -15.453 1.00 96.38 202 VAL A CA 1
ATOM 1600 C C . VAL A 1 202 ? 12.966 9.111 -14.106 1.00 96.38 202 VAL A C 1
ATOM 1602 O O . VAL A 1 202 ? 13.939 8.470 -13.693 1.00 96.38 202 VAL A O 1
ATOM 1605 N N . ARG A 1 203 ? 12.420 10.102 -13.386 1.00 97.56 203 ARG A N 1
ATOM 1606 C CA . ARG A 1 203 ? 12.874 10.434 -12.028 1.00 97.56 203 ARG A CA 1
ATOM 1607 C C . ARG A 1 203 ? 12.650 9.262 -11.072 1.00 97.56 203 ARG A C 1
ATOM 1609 O O . ARG A 1 203 ? 13.562 8.952 -10.311 1.00 97.56 203 ARG A O 1
ATOM 1616 N N . VAL A 1 204 ? 11.491 8.601 -11.127 1.00 97.94 204 VAL A N 1
ATOM 1617 C CA . VAL A 1 204 ? 11.185 7.432 -10.284 1.00 97.94 204 VAL A CA 1
ATOM 1618 C C . VAL A 1 204 ? 12.126 6.263 -10.588 1.00 97.94 204 VAL A C 1
ATOM 1620 O O . VAL A 1 204 ? 12.720 5.716 -9.662 1.00 97.94 204 VAL A O 1
ATOM 1623 N N . VAL A 1 205 ? 12.349 5.927 -11.864 1.00 97.94 205 VAL A N 1
ATOM 1624 C CA . VAL A 1 205 ? 13.319 4.887 -12.266 1.00 97.94 205 VAL A CA 1
ATOM 1625 C C . VAL A 1 205 ? 14.722 5.215 -11.746 1.00 97.94 205 VAL A C 1
ATOM 1627 O O . VAL A 1 205 ? 15.413 4.348 -11.216 1.00 97.94 205 VAL A O 1
ATOM 1630 N N . THR A 1 206 ? 15.135 6.482 -11.828 1.00 97.31 206 THR A N 1
ATOM 1631 C CA . THR A 1 206 ? 16.424 6.937 -11.282 1.00 97.31 206 THR A CA 1
ATOM 1632 C C . THR A 1 206 ? 16.482 6.788 -9.759 1.00 97.31 206 THR A C 1
ATOM 1634 O O . THR A 1 206 ? 17.500 6.359 -9.224 1.00 97.31 206 THR A O 1
ATOM 1637 N N . ALA A 1 207 ? 15.393 7.105 -9.053 1.00 97.75 207 ALA A N 1
ATOM 1638 C CA . ALA A 1 207 ? 15.308 6.965 -7.602 1.00 97.75 207 ALA A CA 1
ATOM 1639 C C . ALA A 1 207 ? 15.329 5.496 -7.141 1.00 97.75 207 ALA A C 1
ATOM 1641 O O . ALA A 1 207 ? 15.829 5.221 -6.055 1.00 97.75 207 ALA A O 1
ATOM 1642 N N . LEU A 1 208 ? 14.863 4.553 -7.967 1.00 97.44 208 LEU A N 1
ATOM 1643 C CA . LEU A 1 208 ? 14.936 3.112 -7.694 1.00 97.44 208 LEU A CA 1
ATOM 1644 C C . LEU A 1 208 ? 16.359 2.544 -7.814 1.00 97.44 208 LEU A C 1
ATOM 1646 O O . LEU A 1 208 ? 16.708 1.621 -7.075 1.00 97.44 208 LEU A O 1
ATOM 1650 N N . GLN A 1 209 ? 17.201 3.095 -8.700 1.00 94.81 209 GLN A N 1
ATOM 1651 C CA . GLN A 1 209 ? 18.558 2.587 -8.962 1.00 94.81 209 GLN A CA 1
ATOM 1652 C C . GLN A 1 209 ? 19.370 2.250 -7.698 1.00 94.81 209 GLN A C 1
ATOM 1654 O O . GLN A 1 209 ? 19.804 1.103 -7.598 1.00 94.81 209 GLN A O 1
ATOM 1659 N N . PRO A 1 210 ? 19.569 3.157 -6.717 1.00 95.12 210 PRO A N 1
ATOM 1660 C CA . PRO A 1 210 ? 20.394 2.864 -5.541 1.00 95.12 210 PRO A CA 1
ATOM 1661 C C . PRO A 1 210 ? 19.848 1.738 -4.651 1.00 95.12 210 PRO A C 1
ATOM 1663 O O . PRO A 1 210 ? 20.590 1.218 -3.820 1.00 95.12 210 PRO A O 1
ATOM 1666 N N . HIS A 1 211 ? 18.573 1.371 -4.798 1.00 93.88 211 HIS A N 1
ATOM 1667 C CA . HIS A 1 211 ? 17.922 0.372 -3.958 1.00 93.88 211 HIS A CA 1
ATOM 1668 C C . HIS A 1 211 ? 17.908 -1.020 -4.587 1.00 93.88 211 HIS A C 1
ATOM 1670 O O . HIS A 1 211 ? 18.060 -2.007 -3.865 1.00 93.88 211 HIS A O 1
ATOM 1676 N N . ILE A 1 212 ? 17.722 -1.112 -5.910 1.00 94.44 212 ILE A N 1
ATOM 1677 C CA . ILE A 1 212 ? 17.389 -2.394 -6.550 1.00 94.44 212 ILE A CA 1
ATOM 1678 C C . ILE A 1 212 ? 18.309 -2.809 -7.703 1.00 94.44 212 ILE A C 1
ATOM 1680 O O . ILE A 1 212 ? 18.266 -3.972 -8.090 1.00 94.44 212 ILE A O 1
ATOM 1684 N N . CYS A 1 213 ? 19.192 -1.940 -8.219 1.00 91.44 213 CYS A N 1
ATOM 1685 C CA . CYS A 1 213 ? 19.982 -2.246 -9.425 1.00 91.44 213 CYS A CA 1
ATOM 1686 C C . CYS A 1 213 ? 20.861 -3.498 -9.327 1.00 91.44 213 CYS A C 1
ATOM 1688 O O . CYS A 1 213 ? 21.027 -4.181 -10.325 1.00 91.44 213 CYS A O 1
ATOM 1690 N N . HIS A 1 214 ? 21.382 -3.818 -8.143 1.00 92.69 214 HIS A N 1
ATOM 1691 C CA . HIS A 1 214 ? 22.206 -5.010 -7.904 1.00 92.69 214 HIS A CA 1
ATOM 1692 C C . HIS A 1 214 ? 21.418 -6.194 -7.334 1.00 92.69 214 HIS A C 1
ATOM 1694 O O . HIS A 1 214 ? 22.000 -7.233 -7.040 1.00 92.69 214 HIS A O 1
ATOM 1700 N N . ARG A 1 215 ? 20.116 -6.013 -7.099 1.00 96.00 215 ARG A N 1
ATOM 1701 C CA . ARG A 1 215 ? 19.235 -7.019 -6.493 1.00 96.00 215 ARG A CA 1
ATOM 1702 C C . ARG A 1 215 ? 18.300 -7.636 -7.523 1.00 96.00 215 ARG A C 1
ATOM 1704 O O . ARG A 1 215 ? 18.030 -8.822 -7.437 1.00 96.00 215 ARG A O 1
ATOM 1711 N N . ASN A 1 216 ? 17.862 -6.839 -8.497 1.00 97.19 216 ASN A N 1
ATOM 1712 C CA . ASN A 1 216 ? 17.120 -7.294 -9.663 1.00 97.19 216 ASN A CA 1
ATOM 1713 C C . ASN A 1 216 ? 17.579 -6.503 -10.902 1.00 97.19 216 ASN A C 1
ATOM 1715 O O . ASN A 1 216 ? 17.057 -5.431 -11.223 1.00 97.19 216 ASN A O 1
ATOM 1719 N N . GLU A 1 217 ? 18.625 -7.006 -11.561 1.00 96.62 217 GLU A N 1
ATOM 1720 C CA . GLU A 1 217 ? 19.220 -6.360 -12.739 1.00 96.62 217 GLU A CA 1
ATOM 1721 C C . GLU A 1 217 ? 18.252 -6.333 -13.927 1.00 96.62 217 GLU A C 1
ATOM 1723 O O . GLU A 1 217 ? 18.268 -5.390 -14.716 1.00 96.62 217 GLU A O 1
ATOM 1728 N N . GLU A 1 218 ? 17.386 -7.339 -14.033 1.00 97.19 218 GLU A N 1
ATOM 1729 C CA . GLU A 1 218 ? 16.484 -7.530 -15.163 1.00 97.19 218 GLU A CA 1
ATOM 1730 C C . GLU A 1 218 ? 15.350 -6.493 -15.182 1.00 97.19 218 GLU A C 1
ATOM 1732 O O . GLU A 1 218 ? 15.199 -5.785 -16.181 1.00 97.19 218 GLU A O 1
ATOM 1737 N N . ILE A 1 219 ? 14.635 -6.294 -14.064 1.00 96.81 219 ILE A N 1
ATOM 1738 C CA . ILE A 1 219 ? 13.644 -5.209 -13.945 1.00 96.81 219 ILE A CA 1
ATOM 1739 C C . ILE A 1 219 ? 14.298 -3.849 -14.178 1.00 96.81 219 ILE A C 1
ATOM 1741 O O . ILE A 1 219 ? 13.738 -2.998 -14.871 1.00 96.81 219 ILE A O 1
ATOM 1745 N N . MET A 1 220 ? 15.493 -3.620 -13.629 1.00 97.19 220 MET A N 1
ATOM 1746 C CA . MET A 1 220 ? 16.158 -2.332 -13.808 1.00 97.19 220 MET A CA 1
ATOM 1747 C C . MET A 1 220 ? 16.627 -2.105 -15.240 1.00 97.19 220 MET A C 1
ATOM 1749 O O . MET A 1 220 ? 16.547 -0.974 -15.721 1.00 97.19 220 MET A O 1
ATOM 1753 N N . ALA A 1 221 ? 17.092 -3.136 -15.942 1.00 96.75 221 ALA A N 1
ATOM 1754 C CA . ALA A 1 221 ? 17.410 -3.038 -17.360 1.00 96.75 221 ALA A CA 1
ATOM 1755 C C . ALA A 1 221 ? 16.155 -2.689 -18.169 1.00 96.75 221 ALA A C 1
ATOM 1757 O O . ALA A 1 221 ? 16.180 -1.725 -18.935 1.00 96.75 221 ALA A O 1
ATOM 1758 N N . PHE A 1 222 ? 15.047 -3.395 -17.926 1.00 97.31 222 PHE A N 1
ATOM 1759 C CA . PHE A 1 222 ? 13.761 -3.133 -18.567 1.00 97.31 222 PHE A CA 1
ATOM 1760 C C . PHE A 1 222 ? 13.277 -1.690 -18.343 1.00 97.31 222 PHE A C 1
ATOM 1762 O O . PHE A 1 222 ? 13.003 -0.976 -19.307 1.00 97.31 222 PHE A O 1
ATOM 1769 N N . LEU A 1 223 ? 13.232 -1.222 -17.090 1.00 96.88 223 LEU A N 1
ATOM 1770 C CA . LEU A 1 223 ? 12.754 0.124 -16.756 1.00 96.88 223 LEU A CA 1
ATOM 1771 C C . LEU A 1 223 ? 13.652 1.234 -17.324 1.00 96.88 223 LEU A C 1
ATOM 1773 O O . LEU A 1 223 ? 13.155 2.289 -17.717 1.00 96.88 223 LEU A O 1
ATOM 1777 N N . ASN A 1 224 ? 14.972 1.022 -17.377 1.00 95.25 224 ASN A N 1
ATOM 1778 C CA . ASN A 1 224 ? 15.897 1.996 -17.962 1.00 95.25 224 ASN A CA 1
ATOM 1779 C C . ASN A 1 224 ? 15.772 2.084 -19.493 1.00 95.25 224 ASN A C 1
ATOM 1781 O O . ASN A 1 224 ? 15.957 3.178 -20.038 1.00 95.25 224 ASN A O 1
ATOM 1785 N N . ASP A 1 225 ? 15.478 0.957 -20.150 1.00 94.25 225 ASP A N 1
ATOM 1786 C CA . ASP A 1 225 ? 15.311 0.813 -21.604 1.00 94.25 225 ASP A CA 1
ATOM 1787 C C . ASP A 1 225 ? 13.876 1.118 -22.083 1.00 94.25 225 ASP A C 1
ATOM 1789 O O . ASP A 1 225 ? 13.577 1.048 -23.279 1.00 94.25 225 ASP A O 1
ATOM 1793 N N . PHE A 1 226 ? 12.958 1.447 -21.170 1.00 93.38 226 PHE A N 1
ATOM 1794 C CA . PHE A 1 226 ? 11.585 1.795 -21.524 1.00 93.38 226 PHE A CA 1
ATOM 1795 C C . PHE A 1 226 ? 11.536 3.126 -22.311 1.00 93.38 226 PHE A C 1
ATOM 1797 O O . PHE A 1 226 ? 12.235 4.076 -21.931 1.00 93.38 226 PHE A O 1
ATOM 1804 N N . PRO A 1 227 ? 10.737 3.236 -23.396 1.00 87.94 227 PRO A N 1
ATOM 1805 C CA . PRO A 1 227 ? 10.723 4.418 -24.260 1.00 87.94 227 PRO A CA 1
ATOM 1806 C C . PRO A 1 227 ? 10.396 5.722 -23.531 1.00 87.94 227 PRO A C 1
ATOM 1808 O O . PRO A 1 227 ? 9.495 5.770 -22.690 1.00 87.94 227 PRO A O 1
ATOM 1811 N N . ARG A 1 228 ? 11.075 6.815 -23.905 1.00 89.12 228 ARG A N 1
ATOM 1812 C CA . ARG A 1 228 ? 10.926 8.129 -23.256 1.00 89.12 228 ARG A CA 1
ATOM 1813 C C . ARG A 1 228 ? 10.315 9.154 -24.203 1.00 89.12 228 ARG A C 1
ATOM 1815 O O . ARG A 1 228 ? 10.545 9.125 -25.410 1.00 89.12 228 ARG A O 1
ATOM 1822 N N . HIS A 1 229 ? 9.604 10.141 -23.656 1.00 75.62 229 HIS A N 1
ATOM 1823 C CA . HIS A 1 229 ? 9.021 11.237 -24.448 1.00 75.62 229 HIS A CA 1
ATOM 1824 C C . HIS A 1 229 ? 10.050 12.034 -25.282 1.00 75.62 229 HIS A C 1
ATOM 1826 O O . HIS A 1 229 ? 9.678 12.703 -26.245 1.00 75.62 229 HIS A O 1
ATOM 1832 N N . SER A 1 230 ? 11.343 11.963 -24.951 1.00 61.59 230 SER A N 1
ATOM 1833 C CA . SER A 1 230 ? 12.423 12.618 -25.695 1.00 61.59 230 SER A CA 1
ATOM 1834 C C . SER A 1 230 ? 12.878 11.883 -26.964 1.00 61.59 230 SER A C 1
ATOM 1836 O O . SER A 1 230 ? 13.661 12.460 -27.716 1.00 61.59 230 SER A O 1
ATOM 1838 N N . ASP A 1 231 ? 12.390 10.667 -27.230 1.00 53.12 231 ASP A N 1
ATOM 1839 C CA . ASP A 1 231 ? 12.876 9.824 -28.336 1.00 53.12 231 ASP A CA 1
ATOM 1840 C C . ASP A 1 231 ? 12.134 10.038 -29.666 1.00 53.12 231 ASP A C 1
ATOM 1842 O O . ASP A 1 231 ? 12.452 9.407 -30.674 1.00 53.12 231 ASP A O 1
ATOM 1846 N N . THR A 1 232 ? 11.190 10.984 -29.734 1.00 47.22 232 THR A N 1
ATOM 1847 C CA . THR A 1 232 ? 10.750 11.515 -31.034 1.00 47.22 232 THR A CA 1
ATOM 1848 C C . THR A 1 232 ? 11.901 12.293 -31.679 1.00 47.22 232 THR A C 1
ATOM 1850 O O . THR A 1 232 ? 12.324 13.308 -31.113 1.00 47.22 232 THR A O 1
ATOM 1853 N N . PRO A 1 233 ? 12.384 11.906 -32.879 1.00 44.03 233 PRO A N 1
ATOM 1854 C CA . PRO A 1 233 ? 13.295 12.749 -33.631 1.00 44.03 233 PRO A CA 1
ATOM 1855 C C . PRO A 1 233 ? 12.601 14.092 -33.820 1.00 44.03 233 PRO A C 1
ATOM 1857 O O . PRO A 1 233 ? 11.490 14.158 -34.355 1.00 44.03 233 PRO A O 1
ATOM 1860 N N . ARG A 1 234 ? 13.243 15.179 -33.386 1.00 41.53 234 ARG A N 1
ATOM 1861 C CA . ARG A 1 234 ? 12.891 16.493 -33.918 1.00 41.53 234 ARG A CA 1
ATOM 1862 C C . ARG A 1 234 ? 13.105 16.372 -35.424 1.00 41.53 234 ARG A C 1
ATOM 1864 O O . ARG A 1 234 ? 14.244 16.207 -35.854 1.00 41.53 234 ARG A O 1
ATOM 1871 N N . ASN A 1 235 ? 12.012 16.332 -36.188 1.00 41.56 235 ASN A N 1
ATOM 1872 C CA . ASN A 1 235 ? 12.081 16.366 -37.645 1.00 41.56 235 ASN A CA 1
ATOM 1873 C C . ASN A 1 235 ? 13.009 17.529 -38.049 1.00 41.56 235 ASN A C 1
ATOM 1875 O O . ASN A 1 235 ? 12.902 18.592 -37.426 1.00 41.56 235 ASN A O 1
ATOM 1879 N N . PRO A 1 236 ? 13.935 17.298 -38.997 1.00 50.47 236 PRO A N 1
ATOM 1880 C CA . PRO A 1 236 ? 15.004 18.235 -39.334 1.00 50.47 236 PRO A CA 1
ATOM 1881 C C . PRO A 1 236 ? 14.495 19.608 -39.780 1.00 50.47 236 PRO A C 1
ATOM 1883 O O . PRO A 1 236 ? 13.406 19.674 -40.397 1.00 50.47 236 PRO A O 1
#

Organism: NCBI:txid420999

Sequence (236 aa):
MKLPLNVDVWTRLYGPYGNRSVNDLIAKLVTRWDPDVAAELFWEELHHQDDIYPSTFAALPWLLGAAPKSGESFEDAYLFFSHVIYCACAKFGASPRGKYRGLSTNISDHHHAWLSEGERLREDDLPTLLKLEEWFSDNVAKMAVDCLNIVDEDLTKAAYALEGFAAFEGSVSVARAAQMFADGEEKKIIEQEMGFFGDTDVRVVTALQPHICHRNEEIMAFLNDFPRHSDTPRNP

pLDDT: mean 92.78, std 10.53, range [41.53, 98.75]